Protein AF-A0A267DN08-F1 (afdb_monomer)

InterPro domains:
  IPR001199 Cytochrome b5-like heme/steroid binding domain [PF00173] (19-83)
  IPR001199 Cytochrome b5-like heme/steroid binding domain [PR00363] (34-44)
  IPR001199 Cytochrome b5-like heme/steroid binding domain [PR00363] (44-58)
  IPR001199 Cytochrome b5-like heme/steroid binding domain [PR00363] (71-83)
  IPR001199 Cytochrome b5-like heme/steroid binding domain [PS50255] (8-84)
  IPR001199 Cytochrome b5-like heme/steroid binding domain [SM01117] (11-84)
  IPR005804 Fatty acid desaturase domain [PF00487] (165-279)
  IPR012171 Fatty acid desaturase [PTHR19353] (5-292)
  IPR018506 Cytochrome b5, heme-binding site [PS00191] (40-47)
  IPR036400 Cytochrome b5-like heme/steroid binding domain superfamily [G3DSA:3.10.120.10] (9-98)
  IPR036400 Cytochrome b5-like heme/steroid binding domain superfamily [SSF55856] (21-88)

Mean predicted aligned error: 10.58 Å

pLDDT: mean 80.2, std 18.42, range [27.45, 98.19]

Sequence (298 aa):
MCQGRQSCRRLSQSDLDAAKRRPNSCVITIDGRAYDVANFLCRHPGGALALENCRGQDASVQFSMYHPELVRKFLPTYCIGQIEPCELDDNVNEADNQPFSCGDVKHQQQQSPIVRDYFALRDKFHRMGLFQTKPTWELGLVLRILCLLAASVACVLCPPESAWPIRVVLAACILGIYLQQLAFVGHDLGHTAVTHNRLTDHRLAAFLGNALLGISIGWWKLNHNVHHLVTNSVTDDPDIQHMPLLAITDEFFSSPISTFYDGKRKPFFRLLMRVQHLVFYPVMCVARFTCTFAPTST

Structure (mmCIF, N/CA/C/O backbone):
data_AF-A0A267DN08-F1
#
_entry.id   AF-A0A267DN08-F1
#
loop_
_atom_site.group_PDB
_atom_site.id
_atom_site.type_symbol
_atom_site.label_atom_id
_atom_site.label_alt_id
_atom_site.label_comp_id
_atom_site.label_asym_id
_atom_site.label_entity_id
_atom_site.label_seq_id
_atom_site.pdbx_PDB_ins_code
_atom_site.Cartn_x
_atom_site.Cartn_y
_atom_site.Cartn_z
_atom_site.occupancy
_atom_site.B_iso_or_equiv
_atom_site.auth_seq_id
_atom_site.auth_comp_id
_atom_site.auth_asym_id
_atom_site.auth_atom_id
_atom_site.pdbx_PDB_model_num
ATOM 1 N N . MET A 1 1 ? -20.917 -33.773 25.947 1.00 27.45 1 MET A N 1
ATOM 2 C CA . MET A 1 1 ? -21.620 -32.814 26.826 1.00 27.45 1 MET A CA 1
ATOM 3 C C . MET A 1 1 ? -20.878 -31.487 26.755 1.00 27.45 1 MET A C 1
ATOM 5 O O . MET A 1 1 ? -19.906 -31.308 27.473 1.00 27.45 1 MET A O 1
ATOM 9 N N . CYS A 1 2 ? -21.257 -30.603 25.831 1.00 28.00 2 CYS A N 1
ATOM 10 C CA . CYS A 1 2 ? -20.688 -29.256 25.737 1.00 28.00 2 CYS A CA 1
ATOM 11 C C . CYS A 1 2 ? -21.698 -28.279 26.337 1.00 28.00 2 CYS A C 1
ATOM 13 O O . CYS A 1 2 ? -22.871 -28.301 25.972 1.00 28.00 2 CYS A O 1
ATOM 15 N N . GLN A 1 3 ? -21.233 -27.513 27.320 1.00 31.77 3 GLN A N 1
ATOM 16 C CA . GLN A 1 3 ? -22.005 -26.569 28.119 1.00 31.77 3 GLN A CA 1
ATOM 17 C C . GLN A 1 3 ? -22.742 -25.547 27.239 1.00 31.77 3 GLN A C 1
ATOM 19 O O . GLN A 1 3 ? -22.242 -25.134 26.193 1.00 31.77 3 GLN A O 1
ATOM 24 N N . GLY A 1 4 ? -23.957 -25.197 27.666 1.00 30.89 4 GLY A N 1
ATOM 25 C CA . GLY A 1 4 ? -24.917 -24.390 26.921 1.00 30.89 4 GLY A CA 1
ATOM 26 C C . GLY A 1 4 ? -24.397 -23.016 26.495 1.00 30.89 4 GLY A C 1
ATOM 27 O O . GLY A 1 4 ? -23.561 -22.407 27.161 1.00 30.89 4 GLY A O 1
ATOM 28 N N . ARG A 1 5 ? -24.941 -22.534 25.370 1.00 38.91 5 ARG A N 1
ATOM 29 C CA . ARG A 1 5 ? -24.822 -21.152 24.886 1.00 38.91 5 ARG A CA 1
ATOM 30 C C . ARG A 1 5 ? -25.119 -20.196 26.047 1.00 38.91 5 ARG A C 1
ATOM 32 O O . ARG A 1 5 ? -26.268 -20.090 26.463 1.00 38.91 5 ARG A O 1
ATOM 39 N N . GLN A 1 6 ? -24.100 -19.523 26.581 1.00 44.69 6 GLN A N 1
ATOM 40 C CA . GLN A 1 6 ? -24.319 -18.423 27.518 1.00 44.69 6 GLN A CA 1
ATOM 41 C C . GLN A 1 6 ? -25.138 -17.351 26.791 1.00 44.69 6 GLN A C 1
ATOM 43 O O . GLN A 1 6 ? -24.727 -16.876 25.731 1.00 44.69 6 GLN A O 1
ATOM 48 N N . SER A 1 7 ? -26.314 -17.004 27.322 1.00 49.09 7 SER A N 1
ATOM 49 C CA . SER A 1 7 ? -27.106 -15.890 26.803 1.00 49.09 7 SER A CA 1
ATOM 50 C C . SER A 1 7 ? -26.238 -14.633 26.823 1.00 49.09 7 SER A C 1
ATOM 52 O O . SER A 1 7 ? -25.636 -14.324 27.854 1.00 49.09 7 SER A O 1
ATOM 54 N N . CYS A 1 8 ? -26.146 -13.926 25.698 1.00 57.34 8 CYS A N 1
ATOM 55 C CA . CYS A 1 8 ? -25.330 -12.722 25.581 1.00 57.34 8 CYS A CA 1
ATOM 56 C C . CYS A 1 8 ? -25.781 -11.703 26.644 1.00 57.34 8 CYS A C 1
ATOM 58 O O . CYS A 1 8 ? -26.924 -11.247 26.627 1.00 57.34 8 CYS A O 1
ATOM 60 N N . ARG A 1 9 ? -24.912 -11.401 27.615 1.00 78.69 9 ARG A N 1
ATOM 61 C CA . ARG A 1 9 ? -25.194 -10.444 28.693 1.00 78.69 9 ARG A CA 1
ATOM 62 C C . ARG A 1 9 ? -25.513 -9.078 28.076 1.00 78.69 9 ARG A C 1
ATOM 64 O O . ARG A 1 9 ? -24.744 -8.605 27.245 1.00 78.69 9 ARG A O 1
ATOM 71 N N . ARG A 1 10 ? -26.612 -8.434 28.476 1.00 81.94 10 ARG A N 1
ATOM 72 C CA . ARG A 1 10 ? -26.893 -7.041 28.085 1.00 81.94 10 ARG A CA 1
ATOM 73 C C . ARG A 1 10 ? -25.995 -6.092 28.882 1.00 81.94 10 ARG A C 1
ATOM 75 O O . ARG A 1 10 ? -25.785 -6.308 30.077 1.00 81.94 10 ARG A O 1
ATOM 82 N N . LEU A 1 11 ? -25.431 -5.094 28.211 1.00 81.62 11 LEU A N 1
ATOM 83 C CA . LEU A 1 11 ? -24.527 -4.096 28.775 1.00 81.62 11 LEU A CA 1
ATOM 84 C C . LEU A 1 11 ? -25.141 -2.706 28.616 1.00 81.62 11 LEU A C 1
ATOM 86 O O . LEU A 1 11 ? -25.462 -2.283 27.503 1.00 81.62 11 LEU A O 1
ATOM 90 N N . SER A 1 12 ? -25.246 -1.987 29.731 1.00 82.75 12 SER A N 1
ATOM 91 C CA . SER A 1 12 ? -25.543 -0.555 29.716 1.00 82.75 12 SER A CA 1
ATOM 92 C C . SER A 1 12 ? -24.325 0.246 29.237 1.00 82.75 12 SER A C 1
ATOM 94 O O . SER A 1 12 ? -23.186 -0.232 29.289 1.00 82.75 12 SER A O 1
ATOM 96 N N . GLN A 1 13 ? -24.529 1.506 28.838 1.00 80.00 13 GLN A N 1
ATOM 97 C CA . GLN A 1 13 ? -23.415 2.400 28.496 1.00 80.00 13 GLN A CA 1
ATOM 98 C C . GLN A 1 13 ? -22.445 2.581 29.679 1.00 80.00 13 GLN A C 1
ATOM 100 O O . GLN A 1 13 ? -21.231 2.599 29.488 1.00 80.00 13 GLN A O 1
ATOM 105 N N . SER A 1 14 ? -22.960 2.619 30.913 1.00 81.94 14 SER A N 1
ATOM 106 C CA . SER A 1 14 ? -22.132 2.659 32.122 1.00 81.94 14 SER A CA 1
ATOM 107 C C . SER A 1 14 ? -21.292 1.397 32.321 1.00 81.94 14 SER A C 1
ATOM 109 O O . SER A 1 14 ? -20.138 1.504 32.733 1.00 81.94 14 SER A O 1
ATOM 111 N N . ASP A 1 15 ? -21.827 0.213 32.005 1.00 82.00 15 ASP A N 1
ATOM 112 C CA . ASP A 1 15 ? -21.066 -1.041 32.086 1.00 82.00 15 ASP A CA 1
ATOM 113 C C . ASP A 1 15 ? -19.941 -1.072 31.051 1.00 82.00 15 ASP A C 1
ATOM 115 O O . ASP A 1 15 ? -18.829 -1.519 31.345 1.00 82.00 15 ASP A O 1
ATOM 119 N N . LEU A 1 16 ? -20.220 -0.569 29.845 1.00 83.00 16 LEU A N 1
ATOM 120 C CA . LEU A 1 16 ? -19.238 -0.442 28.777 1.00 83.00 16 LEU A CA 1
ATOM 121 C C . LEU A 1 16 ? -18.119 0.532 29.166 1.00 83.00 16 LEU A C 1
ATOM 123 O O . LEU A 1 16 ? -16.940 0.204 29.024 1.00 83.00 16 LEU A O 1
ATOM 127 N N . ASP A 1 17 ? -18.459 1.700 29.707 1.00 84.69 17 ASP A N 1
ATOM 128 C CA . ASP A 1 17 ? -17.473 2.683 30.158 1.00 84.69 17 ASP A CA 1
ATOM 129 C C . ASP A 1 17 ? -16.648 2.159 31.340 1.00 84.69 17 ASP A C 1
ATOM 131 O O . ASP A 1 17 ? -15.434 2.364 31.397 1.00 84.69 17 ASP A O 1
ATOM 135 N N . ALA A 1 18 ? -17.274 1.424 32.263 1.00 83.88 18 ALA A N 1
ATOM 136 C CA . ALA A 1 18 ? -16.572 0.747 33.346 1.00 83.88 18 ALA A CA 1
ATOM 137 C C . ALA A 1 18 ? -15.609 -0.324 32.815 1.00 83.88 18 ALA A C 1
ATOM 139 O O . ALA A 1 18 ? -14.487 -0.432 33.311 1.00 83.88 18 ALA A O 1
ATOM 140 N N . ALA A 1 19 ? -16.009 -1.086 31.792 1.00 81.38 19 ALA A N 1
ATOM 141 C CA . ALA A 1 19 ? -15.141 -2.059 31.139 1.00 81.38 19 ALA A CA 1
ATOM 142 C C . ALA A 1 19 ? -13.941 -1.378 30.465 1.00 81.38 19 ALA A C 1
ATOM 144 O O . ALA A 1 19 ? -12.819 -1.827 30.671 1.00 81.38 19 ALA A O 1
ATOM 145 N N . LYS A 1 20 ? -14.151 -0.255 29.762 1.00 85.81 20 LYS A N 1
ATOM 146 C CA . LYS A 1 20 ? -13.085 0.537 29.116 1.00 85.81 20 LYS A CA 1
ATOM 147 C C . LYS A 1 20 ? -12.063 1.114 30.103 1.00 85.81 20 LYS A C 1
ATOM 149 O O . LYS A 1 20 ? -10.907 1.302 29.740 1.00 85.81 20 LYS A O 1
ATOM 154 N N . ARG A 1 21 ? -12.474 1.416 31.339 1.00 85.25 21 ARG A N 1
ATOM 155 C CA . ARG A 1 21 ? -11.599 1.993 32.378 1.00 85.25 21 ARG A CA 1
ATOM 156 C C . ARG A 1 21 ? -10.733 0.962 33.103 1.00 85.25 21 ARG A C 1
ATOM 158 O O . ARG A 1 21 ? -9.874 1.359 33.890 1.00 85.25 21 ARG A O 1
ATOM 165 N N . ARG A 1 22 ? -10.948 -0.344 32.900 1.00 85.12 22 ARG A N 1
ATOM 166 C CA . ARG A 1 22 ? -10.162 -1.367 33.603 1.00 85.12 22 ARG A CA 1
ATOM 167 C C . ARG A 1 22 ? -8.696 -1.315 33.152 1.00 85.12 22 ARG A C 1
ATOM 169 O O . ARG A 1 22 ? -8.443 -1.276 31.943 1.00 85.12 22 ARG A O 1
ATOM 176 N N . PRO A 1 23 ? -7.729 -1.372 34.086 1.00 76.38 23 PRO A N 1
ATOM 177 C CA . PRO A 1 23 ? -6.318 -1.447 33.730 1.00 76.38 23 PRO A CA 1
ATOM 178 C C . PRO A 1 23 ? -6.060 -2.705 32.891 1.00 76.38 23 PRO A C 1
ATOM 180 O O . PRO A 1 23 ? -6.631 -3.761 33.157 1.00 76.38 23 PRO A O 1
ATOM 183 N N . ASN A 1 24 ? -5.223 -2.575 31.862 1.00 82.44 24 ASN A N 1
ATOM 184 C CA . ASN A 1 24 ? -4.891 -3.630 30.895 1.00 82.44 24 ASN A CA 1
ATOM 185 C C . ASN A 1 24 ? -6.074 -4.210 30.094 1.00 82.44 24 ASN A C 1
ATOM 187 O O . ASN A 1 24 ? -5.914 -5.253 29.469 1.00 82.44 24 ASN A O 1
ATOM 191 N N . SER A 1 25 ? -7.238 -3.552 30.058 1.00 86.38 25 SER A N 1
ATOM 192 C CA . SER A 1 25 ? -8.358 -3.970 29.200 1.00 86.38 25 SER A CA 1
ATOM 193 C C . SER A 1 25 ? -8.322 -3.268 27.847 1.00 86.38 25 SER A C 1
ATOM 195 O O . SER A 1 25 ? -8.034 -2.072 27.774 1.00 86.38 25 SER A O 1
ATOM 197 N N . CYS A 1 26 ? -8.628 -3.985 26.766 1.00 90.44 26 CYS A N 1
ATOM 198 C CA . CYS A 1 26 ? -8.772 -3.409 25.432 1.00 90.44 26 CYS A CA 1
ATOM 199 C C . CYS A 1 26 ? -10.160 -3.764 24.918 1.00 90.44 26 CYS A C 1
ATOM 201 O O . CYS A 1 26 ? -10.365 -4.824 24.332 1.00 90.44 26 CYS A O 1
ATOM 203 N N . VAL A 1 27 ? -11.123 -2.888 25.205 1.00 92.62 27 VAL A N 1
ATOM 204 C CA . VAL A 1 27 ? -12.519 -3.101 24.826 1.00 92.62 27 VAL A CA 1
ATOM 205 C C . VAL A 1 27 ? -12.803 -2.405 23.505 1.00 92.62 27 VAL A C 1
ATOM 207 O O . VAL A 1 27 ? -12.600 -1.198 23.399 1.00 92.62 27 VAL A O 1
ATOM 210 N N . ILE A 1 28 ? -13.306 -3.150 22.526 1.00 91.69 28 ILE A N 1
ATOM 211 C CA . ILE A 1 28 ? -13.768 -2.634 21.231 1.00 91.69 28 ILE A CA 1
ATOM 212 C C . ILE A 1 28 ? -15.224 -3.034 21.013 1.00 91.69 28 ILE A C 1
ATOM 214 O O . ILE A 1 28 ? -15.684 -4.031 21.578 1.00 91.69 28 ILE A O 1
ATOM 218 N N . THR A 1 29 ? -15.956 -2.281 20.196 1.00 89.38 29 THR A N 1
ATOM 219 C CA . THR A 1 29 ? -17.330 -2.644 19.830 1.00 89.38 29 THR A CA 1
ATOM 220 C C . THR A 1 29 ? -17.417 -3.002 18.353 1.00 89.38 29 THR A C 1
ATOM 222 O O . THR A 1 29 ? -16.809 -2.338 17.521 1.00 89.38 29 THR A O 1
ATOM 225 N N . ILE A 1 30 ? -18.124 -4.085 18.031 1.00 87.69 30 ILE A N 1
ATOM 226 C CA . ILE A 1 30 ? -18.352 -4.561 16.659 1.00 87.69 30 ILE A CA 1
ATOM 227 C C . ILE A 1 30 ? -19.817 -4.990 16.563 1.00 87.69 30 ILE A C 1
ATOM 229 O O . ILE A 1 30 ? -20.258 -5.860 17.318 1.00 87.69 30 ILE A O 1
ATOM 233 N N . ASP A 1 31 ? -20.563 -4.373 15.652 1.00 82.69 31 ASP A N 1
ATOM 234 C CA . ASP A 1 31 ? -21.979 -4.624 15.376 1.00 82.69 31 ASP A CA 1
ATOM 235 C C . ASP A 1 31 ? -22.829 -4.640 16.664 1.00 82.69 31 ASP A C 1
ATOM 237 O O . ASP A 1 31 ? -23.548 -5.598 16.955 1.00 82.69 31 ASP A O 1
ATOM 241 N N . GLY A 1 32 ? -22.640 -3.604 17.496 1.00 79.81 32 GLY A N 1
ATOM 242 C CA . GLY A 1 32 ? -23.349 -3.397 18.768 1.00 79.81 32 GLY A CA 1
ATOM 243 C C . GLY A 1 32 ? -23.045 -4.393 19.880 1.00 79.81 32 GLY A C 1
ATOM 244 O O . GLY A 1 32 ? -23.727 -4.412 20.903 1.00 79.81 32 GLY A O 1
ATOM 245 N N . ARG A 1 33 ? -22.018 -5.224 19.721 1.00 88.31 33 ARG A N 1
ATOM 246 C CA . ARG A 1 33 ? -21.495 -6.072 20.794 1.00 88.31 33 ARG A CA 1
ATOM 247 C C . ARG A 1 33 ? -20.147 -5.553 21.248 1.00 88.31 33 ARG A C 1
ATOM 249 O O . ARG A 1 33 ? -19.362 -5.062 20.441 1.00 88.31 33 ARG A O 1
ATOM 256 N N . ALA A 1 34 ? -19.882 -5.666 22.539 1.00 90.38 34 ALA A N 1
ATOM 257 C CA . ALA A 1 34 ? -18.608 -5.295 23.124 1.00 90.38 34 ALA A CA 1
ATOM 258 C C . ALA A 1 34 ? -17.725 -6.539 23.290 1.00 90.38 34 ALA A C 1
ATOM 260 O O . ALA A 1 34 ? -18.201 -7.617 23.671 1.00 90.38 34 ALA A O 1
ATOM 261 N N . TYR A 1 35 ? -16.433 -6.381 23.009 1.00 92.00 35 TYR A N 1
ATOM 262 C CA . TYR A 1 35 ? -15.433 -7.444 23.048 1.00 92.00 35 TYR A CA 1
ATOM 263 C C . TYR A 1 35 ? -14.207 -6.974 23.820 1.00 92.00 35 TYR A C 1
ATOM 265 O O . TYR A 1 35 ? -13.699 -5.889 23.545 1.00 92.00 35 TYR A O 1
ATOM 273 N N . ASP A 1 36 ? -13.718 -7.788 24.756 1.00 92.75 36 ASP A N 1
ATOM 274 C CA . ASP A 1 36 ? -12.436 -7.542 25.424 1.00 92.75 36 ASP A CA 1
ATOM 275 C C . ASP A 1 36 ? -11.338 -8.362 24.740 1.00 92.75 36 ASP A C 1
ATOM 277 O O . ASP A 1 36 ? -11.273 -9.588 24.857 1.00 92.75 36 ASP A O 1
ATOM 281 N N . VAL A 1 37 ? -10.482 -7.669 23.992 1.00 92.94 37 VAL A N 1
ATOM 282 C CA . VAL A 1 37 ? -9.422 -8.258 23.167 1.00 92.94 37 VAL A CA 1
ATOM 283 C C . VAL A 1 37 ? -8.028 -8.069 23.768 1.00 92.94 37 VAL A C 1
ATOM 285 O O . VAL A 1 37 ? -7.035 -8.334 23.093 1.00 92.94 37 VAL A O 1
ATOM 288 N N . ALA A 1 38 ? -7.918 -7.676 25.045 1.00 91.38 38 ALA A N 1
ATOM 289 C CA . ALA A 1 38 ? -6.632 -7.464 25.721 1.00 91.38 38 ALA A CA 1
ATOM 290 C C . ALA A 1 38 ? -5.666 -8.655 25.580 1.00 91.38 38 ALA A C 1
ATOM 292 O O . ALA A 1 38 ? -4.511 -8.496 25.190 1.00 91.38 38 ALA A O 1
ATOM 293 N N . ASN A 1 39 ? -6.164 -9.873 25.809 1.00 90.81 39 ASN A N 1
ATOM 294 C CA . ASN A 1 39 ? -5.374 -11.109 25.715 1.00 90.81 39 ASN A CA 1
ATOM 295 C C . ASN A 1 39 ? -5.047 -11.528 24.271 1.00 90.81 39 ASN A C 1
ATOM 297 O O . ASN A 1 39 ? -4.307 -12.490 24.050 1.00 90.81 39 ASN A O 1
ATOM 301 N N . PHE A 1 40 ? -5.632 -10.848 23.287 1.00 91.62 40 PHE A N 1
ATOM 302 C CA . PHE A 1 40 ? -5.451 -11.127 21.870 1.00 91.62 40 PHE A CA 1
ATOM 303 C C . PHE A 1 40 ? -4.538 -10.115 21.168 1.00 91.62 40 PHE A C 1
ATOM 305 O O . PHE A 1 40 ? -4.069 -10.418 20.076 1.00 91.62 40 PHE A O 1
ATOM 312 N N . LEU A 1 41 ? -4.201 -8.982 21.800 1.00 89.00 41 LEU A N 1
ATOM 313 C CA . LEU A 1 41 ? -3.364 -7.922 21.216 1.00 89.00 41 LEU A CA 1
ATOM 314 C C . LEU A 1 41 ? -2.095 -8.465 20.539 1.00 89.00 41 LEU A C 1
ATOM 316 O O . LEU A 1 41 ? -1.913 -8.292 19.337 1.00 89.00 41 LEU A O 1
ATOM 320 N N . CYS A 1 42 ? -1.264 -9.210 21.273 1.00 85.56 42 CYS A N 1
ATOM 321 C CA . CYS A 1 42 ? -0.003 -9.752 20.746 1.00 85.56 42 CYS A CA 1
ATOM 322 C C . CYS A 1 42 ? -0.180 -10.951 19.798 1.00 85.56 42 CYS A C 1
ATOM 324 O O . CYS A 1 42 ? 0.787 -11.414 19.202 1.00 85.56 42 CYS A O 1
ATOM 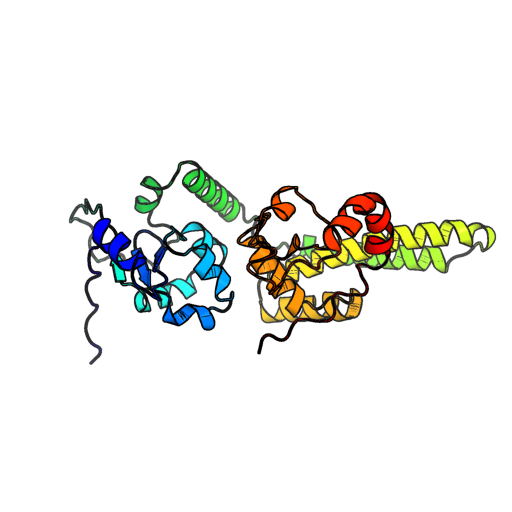326 N N . ARG A 1 43 ? -1.395 -11.503 19.692 1.00 86.38 43 ARG A N 1
ATOM 327 C CA . ARG A 1 43 ? -1.718 -12.655 18.832 1.00 86.38 43 ARG A CA 1
ATOM 328 C C . ARG A 1 43 ? -2.467 -12.248 17.569 1.00 86.38 43 ARG A C 1
ATOM 330 O O . ARG A 1 43 ? -2.645 -13.079 16.680 1.00 86.38 43 ARG A O 1
ATOM 337 N N . HIS A 1 44 ? -2.916 -10.999 17.493 1.00 87.75 44 HIS A N 1
ATOM 33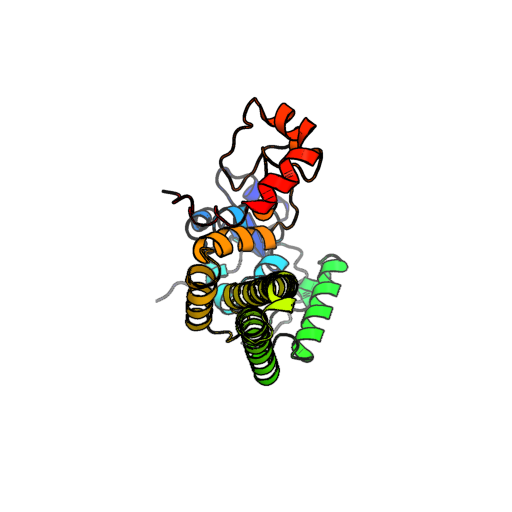8 C CA . HIS A 1 44 ? -3.626 -10.483 16.344 1.00 87.75 44 HIS A CA 1
ATOM 339 C C . HIS A 1 44 ? -2.687 -10.450 15.125 1.00 87.75 44 HIS A C 1
ATOM 341 O O . HIS A 1 44 ? -1.650 -9.785 15.177 1.00 87.75 44 HIS A O 1
ATOM 347 N N . PRO A 1 45 ? -3.024 -11.125 14.007 1.00 81.81 45 PRO A N 1
ATOM 348 C CA . PRO A 1 45 ? -2.150 -11.181 12.833 1.00 81.81 45 PRO A CA 1
ATOM 349 C C . PRO A 1 45 ? -1.861 -9.823 12.180 1.00 81.81 45 PRO A C 1
ATOM 351 O O . PRO A 1 45 ? -0.892 -9.712 11.433 1.00 81.81 45 PRO A O 1
ATOM 354 N N . GLY A 1 46 ? -2.698 -8.810 12.431 1.00 77.69 46 GLY A N 1
ATOM 355 C CA . GLY A 1 46 ? -2.476 -7.428 11.993 1.00 77.69 46 GLY A CA 1
ATOM 356 C C . GLY A 1 46 ? -1.628 -6.587 12.956 1.00 77.69 46 GLY A C 1
ATOM 357 O O . GLY A 1 46 ? -1.470 -5.395 12.722 1.00 77.69 46 GLY A O 1
ATOM 358 N N . GLY A 1 47 ? -1.110 -7.180 14.036 1.00 81.25 47 GLY A N 1
ATOM 359 C CA . GLY A 1 47 ? -0.371 -6.485 15.090 1.00 81.25 47 GLY A CA 1
ATOM 360 C C . GLY A 1 47 ? -1.271 -5.900 16.182 1.00 81.25 47 GLY A C 1
ATOM 361 O O . GLY A 1 47 ? -2.481 -5.733 15.998 1.00 81.25 47 GLY A O 1
ATOM 362 N N . ALA A 1 48 ? -0.662 -5.593 17.332 1.00 84.56 48 ALA A N 1
ATOM 363 C CA . ALA A 1 48 ? -1.357 -5.045 18.497 1.00 84.56 48 ALA A CA 1
ATOM 364 C C . ALA A 1 48 ? -1.904 -3.635 18.232 1.00 84.56 48 ALA A C 1
ATOM 366 O O . ALA A 1 48 ? -3.068 -3.372 18.532 1.00 84.56 48 ALA A O 1
ATOM 367 N N . LEU A 1 49 ? -1.107 -2.777 17.579 1.00 80.31 49 LEU A N 1
ATOM 368 C CA . LEU A 1 49 ? -1.451 -1.380 17.294 1.00 80.31 49 LEU A CA 1
ATOM 369 C C . LEU A 1 49 ? -2.797 -1.241 16.561 1.00 80.31 49 LEU A C 1
ATOM 371 O O . LEU A 1 49 ? -3.557 -0.314 16.822 1.00 80.31 49 LEU A O 1
ATOM 375 N N . ALA A 1 50 ? -3.142 -2.213 15.708 1.00 83.12 50 ALA A N 1
ATOM 376 C CA . ALA A 1 50 ? -4.408 -2.209 14.984 1.00 83.12 50 ALA A CA 1
ATOM 377 C C . ALA A 1 50 ? -5.640 -2.243 15.905 1.00 83.12 50 ALA A C 1
ATOM 379 O O . ALA A 1 50 ? -6.648 -1.589 15.641 1.00 83.12 50 ALA A O 1
ATOM 380 N N . LEU A 1 51 ? -5.549 -2.995 17.003 1.00 87.81 51 LEU A N 1
ATOM 381 C CA . LEU A 1 51 ? -6.601 -3.078 18.014 1.00 87.81 51 LEU A CA 1
ATOM 382 C C . LEU A 1 51 ? -6.511 -1.914 19.004 1.00 87.81 51 LEU A C 1
ATOM 384 O O . LEU A 1 51 ? -7.538 -1.402 19.444 1.00 87.81 51 LEU A O 1
ATOM 388 N N . GLU A 1 52 ? -5.298 -1.464 19.329 1.00 85.69 52 GLU A N 1
ATOM 389 C CA . GLU A 1 52 ? -5.081 -0.350 20.256 1.00 85.69 52 GLU A CA 1
ATOM 390 C C . GLU A 1 52 ? -5.611 0.978 19.720 1.00 85.69 52 GLU A C 1
ATOM 392 O O . GLU A 1 52 ? -6.242 1.713 20.478 1.00 85.69 52 GLU A O 1
ATOM 397 N N . ASN A 1 53 ? -5.466 1.235 18.419 1.00 82.81 53 ASN A N 1
ATOM 398 C CA . ASN A 1 53 ? -6.043 2.413 17.766 1.00 82.81 53 ASN A CA 1
ATOM 399 C C . ASN A 1 53 ? -7.579 2.399 17.772 1.00 82.81 53 ASN A C 1
ATOM 401 O O . ASN A 1 53 ? -8.210 3.451 17.735 1.00 82.81 53 ASN A O 1
ATOM 405 N N . CYS A 1 54 ? -8.188 1.216 17.883 1.00 85.50 54 CYS A N 1
ATOM 406 C CA . CYS A 1 54 ? -9.636 1.056 18.008 1.00 85.50 54 CYS A CA 1
ATOM 407 C C . CYS A 1 54 ? -10.108 0.998 19.473 1.00 85.50 54 CYS A C 1
ATOM 409 O O . CYS A 1 54 ? -11.296 0.785 19.730 1.00 85.50 54 CYS A O 1
ATOM 411 N N . ARG A 1 55 ? -9.208 1.146 20.458 1.00 87.94 55 ARG A N 1
ATOM 412 C CA . ARG A 1 55 ? -9.536 0.962 21.877 1.00 87.94 55 ARG A CA 1
ATOM 413 C C . ARG A 1 55 ? -10.636 1.925 22.309 1.00 87.94 55 ARG A C 1
ATOM 415 O O . ARG A 1 55 ? -10.513 3.141 22.212 1.00 87.94 55 ARG A O 1
ATOM 422 N N . GLY A 1 56 ? -11.706 1.361 22.854 1.00 84.81 56 GLY A N 1
ATOM 423 C CA . GLY A 1 56 ? -12.859 2.103 23.341 1.00 84.81 56 GLY A CA 1
ATOM 424 C C . GLY A 1 56 ? -13.767 2.654 22.240 1.00 84.81 56 GLY A C 1
ATOM 425 O O . GLY A 1 56 ? -14.723 3.358 22.576 1.00 84.81 56 GLY A O 1
ATOM 426 N N . GLN A 1 57 ? -13.503 2.334 20.972 1.00 83.88 57 GLN A N 1
ATOM 427 C CA . GLN A 1 57 ? -14.243 2.819 19.810 1.00 83.88 57 GLN A CA 1
ATOM 428 C C . GLN A 1 57 ? -15.092 1.713 19.170 1.00 83.88 57 GLN A C 1
ATOM 430 O O . GLN A 1 57 ? -14.929 0.521 19.457 1.00 83.88 57 GLN A O 1
ATOM 435 N N . ASP A 1 58 ? -15.994 2.137 18.284 1.00 84.44 58 ASP A N 1
ATOM 436 C CA . ASP A 1 58 ? -16.697 1.248 17.368 1.00 84.44 58 ASP A CA 1
ATOM 437 C C . ASP A 1 58 ? -15.809 0.921 16.166 1.00 84.44 58 ASP A C 1
ATOM 439 O O . ASP A 1 58 ? -15.497 1.783 15.347 1.00 84.44 58 ASP A O 1
ATOM 443 N N . ALA A 1 59 ? -15.398 -0.343 16.096 1.00 87.44 59 ALA A N 1
ATOM 444 C CA . ALA A 1 59 ? -14.525 -0.896 15.076 1.00 87.44 59 ALA A CA 1
ATOM 445 C C . ALA A 1 59 ? -15.300 -1.686 14.007 1.00 87.44 59 ALA A C 1
ATOM 447 O O . ALA A 1 59 ? -14.685 -2.421 13.235 1.00 87.44 59 ALA A O 1
ATOM 448 N N . SER A 1 60 ? -16.636 -1.587 13.955 1.00 84.62 60 SER A N 1
ATOM 449 C CA . SER A 1 60 ? -17.478 -2.363 13.025 1.00 84.62 60 SER A CA 1
ATOM 450 C C . SER A 1 60 ? -17.051 -2.188 11.567 1.00 84.62 60 SER A C 1
ATOM 452 O O . SER A 1 60 ? -16.909 -3.160 10.821 1.00 84.62 60 SER A O 1
ATOM 454 N N . VAL A 1 61 ? -16.788 -0.941 11.169 1.00 82.00 61 VAL A N 1
ATOM 455 C CA . VAL A 1 61 ? -16.378 -0.597 9.804 1.00 82.00 61 VAL A CA 1
ATOM 456 C C . VAL A 1 61 ? -15.017 -1.213 9.489 1.00 82.00 61 VAL A C 1
ATOM 458 O O . VAL A 1 61 ? -14.903 -1.978 8.532 1.00 82.00 61 VAL A O 1
ATOM 461 N N . GLN A 1 62 ? -14.018 -0.963 10.334 1.00 84.00 62 GLN A N 1
ATOM 462 C CA . GLN A 1 62 ? -12.656 -1.474 10.196 1.00 84.00 62 GLN A CA 1
ATOM 463 C C . GLN A 1 62 ? -12.649 -3.007 10.174 1.00 84.00 62 GLN A C 1
ATOM 465 O O . GLN A 1 62 ? -12.015 -3.621 9.314 1.00 84.00 62 GLN A O 1
ATOM 470 N N . PHE A 1 63 ? -13.412 -3.647 11.063 1.00 87.50 63 PHE A N 1
ATOM 471 C CA . PHE A 1 63 ? -13.537 -5.098 11.095 1.00 87.50 63 PHE A CA 1
ATOM 472 C C . PHE A 1 63 ? -14.077 -5.630 9.761 1.00 87.50 63 PHE A C 1
ATOM 474 O O . PHE A 1 63 ? -13.460 -6.517 9.173 1.00 87.50 63 PHE A O 1
ATOM 481 N N . SER A 1 64 ? -15.156 -5.035 9.239 1.00 83.00 64 SER A N 1
ATOM 482 C CA . SER A 1 64 ? -15.776 -5.430 7.965 1.00 83.00 64 SER A CA 1
ATOM 483 C C . SER A 1 64 ? -14.905 -5.188 6.723 1.00 83.00 64 SER A C 1
ATOM 485 O O . SER A 1 64 ? -15.169 -5.765 5.664 1.00 83.00 64 SER A O 1
ATOM 487 N N . MET A 1 65 ? -13.928 -4.280 6.805 1.00 81.56 65 MET A N 1
ATOM 488 C CA . MET A 1 65 ? -13.013 -3.953 5.707 1.00 81.56 65 MET A CA 1
ATOM 489 C C . MET A 1 65 ? -11.856 -4.950 5.626 1.00 81.56 65 MET A C 1
ATOM 491 O O . MET A 1 65 ? -11.480 -5.358 4.531 1.00 81.56 65 MET A O 1
ATOM 495 N N . TYR A 1 66 ? -11.305 -5.350 6.775 1.00 82.25 66 TYR A N 1
ATOM 496 C CA . TYR A 1 66 ? -10.061 -6.125 6.831 1.00 82.25 66 TYR A CA 1
ATOM 497 C C . TYR A 1 66 ? -10.250 -7.617 7.118 1.00 82.25 66 TYR A C 1
ATOM 499 O O . TYR A 1 66 ? -9.334 -8.402 6.863 1.00 82.25 66 TYR A O 1
ATOM 507 N N . HIS A 1 67 ? -11.410 -8.035 7.632 1.00 86.62 67 HIS A N 1
ATOM 508 C CA . HIS A 1 67 ? -11.640 -9.424 8.019 1.00 86.62 67 HIS A CA 1
ATOM 509 C C . HIS A 1 67 ? -12.642 -10.121 7.094 1.00 86.62 67 HIS A C 1
ATOM 511 O O . HIS A 1 67 ? -13.722 -9.587 6.838 1.00 86.62 67 HIS A O 1
ATOM 517 N N . PRO A 1 68 ? -12.339 -11.347 6.625 1.00 82.69 68 PRO A N 1
ATOM 518 C CA . PRO A 1 68 ? -13.332 -12.167 5.953 1.00 82.69 68 PRO A CA 1
ATOM 519 C C . PRO A 1 68 ? -14.382 -12.661 6.951 1.00 82.69 68 PRO A C 1
ATOM 521 O O . PRO A 1 68 ? -14.097 -12.848 8.136 1.00 82.69 68 PRO A O 1
ATOM 524 N N . GLU A 1 69 ? -15.571 -12.985 6.445 1.00 79.56 69 GLU A N 1
ATOM 525 C CA . GLU A 1 69 ? -16.727 -13.387 7.260 1.00 79.56 69 GLU A CA 1
ATOM 526 C C . GLU A 1 69 ? -16.435 -14.585 8.180 1.00 79.56 69 GLU A C 1
ATOM 528 O O . GLU A 1 69 ? -16.963 -14.696 9.285 1.00 79.56 69 GLU A O 1
ATOM 533 N N . LEU A 1 70 ? -15.503 -15.457 7.780 1.00 83.56 70 LEU A N 1
ATOM 534 C CA . LEU A 1 70 ? -15.052 -16.586 8.592 1.00 83.56 70 LEU A CA 1
ATOM 535 C C . LEU A 1 70 ? -14.497 -16.162 9.964 1.00 83.56 70 LEU A C 1
ATOM 537 O O . LEU A 1 70 ? -14.673 -16.897 10.937 1.00 83.56 70 LEU A O 1
ATOM 541 N N . VAL A 1 71 ? -13.854 -14.992 10.061 1.00 87.50 71 VAL A N 1
ATOM 542 C CA . VAL A 1 71 ? -13.257 -14.498 11.314 1.00 87.50 71 VAL A CA 1
ATOM 543 C C . VAL A 1 71 ? -14.329 -14.216 12.365 1.00 87.50 71 VAL A C 1
ATOM 545 O O . VAL A 1 71 ? -14.076 -14.375 13.559 1.00 87.50 71 VAL A O 1
ATOM 548 N N . ARG A 1 72 ? -15.562 -13.898 11.952 1.00 85.94 72 ARG A N 1
ATOM 549 C CA . ARG A 1 72 ? -16.668 -13.657 12.889 1.00 85.94 72 ARG A CA 1
ATOM 550 C C . ARG A 1 72 ? -16.968 -14.851 13.783 1.00 85.94 72 ARG A C 1
ATOM 552 O O . ARG A 1 72 ? -17.435 -14.659 14.899 1.00 85.94 72 ARG A O 1
ATOM 559 N N . LYS A 1 73 ? -16.628 -16.074 13.361 1.00 87.31 73 LYS A N 1
ATOM 560 C CA . LYS A 1 73 ? -16.782 -17.282 14.188 1.00 87.31 73 LYS A CA 1
ATOM 561 C C . LYS A 1 73 ? -15.940 -17.255 15.468 1.00 87.31 73 LYS A C 1
ATOM 563 O O . LYS A 1 73 ? -16.276 -17.962 16.411 1.00 87.31 73 LYS A O 1
ATOM 568 N N . PHE A 1 74 ? -14.879 -16.448 15.512 1.00 87.88 74 PHE A N 1
ATOM 569 C CA . PHE A 1 74 ? -14.012 -16.297 16.684 1.00 87.88 74 PHE A CA 1
ATOM 570 C C . PHE A 1 74 ? -14.455 -15.162 17.620 1.00 87.88 74 PHE A C 1
ATOM 572 O O . PHE A 1 74 ? -14.049 -15.142 18.779 1.00 87.88 74 PHE A O 1
ATOM 579 N N . LEU A 1 75 ? -15.309 -14.239 17.157 1.00 87.94 75 LEU A N 1
ATOM 580 C CA . LEU A 1 75 ? -15.787 -13.109 17.962 1.00 87.94 75 LEU A CA 1
ATOM 581 C C . LEU A 1 75 ? -16.493 -13.532 19.265 1.00 87.94 75 LEU A C 1
ATOM 583 O O . LEU A 1 75 ? -16.206 -12.922 20.298 1.00 87.94 75 LEU A O 1
ATOM 587 N N . PRO A 1 76 ? -17.351 -14.577 19.293 1.00 88.62 76 PRO A N 1
ATOM 588 C CA . PRO A 1 76 ? -18.028 -14.989 20.523 1.00 88.62 76 PRO A CA 1
ATOM 589 C C . PRO A 1 76 ? -17.079 -15.323 21.680 1.00 88.62 76 PRO A C 1
ATOM 591 O O . PRO A 1 76 ? -17.455 -15.139 22.832 1.00 88.62 76 PRO A O 1
ATOM 594 N N . THR A 1 77 ? -15.845 -15.759 21.400 1.00 88.50 77 THR A N 1
ATOM 595 C CA . THR A 1 77 ? -14.834 -16.083 22.422 1.00 88.50 77 THR A CA 1
ATOM 596 C C . THR A 1 77 ? -14.400 -14.868 23.247 1.00 88.50 77 THR A C 1
ATOM 598 O O . THR A 1 77 ? -13.994 -15.029 24.394 1.00 88.50 77 THR A O 1
ATOM 601 N N . TYR A 1 78 ? -14.501 -13.661 22.685 1.00 90.25 78 TYR A N 1
ATOM 602 C CA . TYR A 1 78 ? -14.082 -12.407 23.323 1.00 90.25 78 TYR A CA 1
ATOM 603 C C . TYR A 1 78 ? -15.265 -11.529 23.750 1.00 90.25 78 TYR A C 1
ATOM 605 O O . TYR A 1 78 ? -15.067 -10.427 24.261 1.00 90.25 78 TYR A O 1
ATOM 613 N N . CYS A 1 79 ? -16.499 -11.981 23.507 1.00 89.62 79 CYS A N 1
ATOM 614 C CA . CYS A 1 79 ? -17.696 -11.183 23.727 1.00 89.62 79 CYS A CA 1
ATOM 615 C C . CYS A 1 79 ? -17.974 -11.018 25.225 1.00 89.62 79 CYS A C 1
ATOM 617 O O . CYS A 1 79 ? -18.149 -11.997 25.948 1.00 89.62 79 CYS A O 1
ATOM 619 N N . ILE A 1 80 ? -18.054 -9.767 25.679 1.00 88.94 80 ILE A N 1
ATOM 620 C CA . ILE A 1 80 ? -18.448 -9.419 27.053 1.00 88.94 80 ILE A CA 1
ATOM 621 C C . ILE A 1 80 ? -19.950 -9.132 27.168 1.00 88.94 80 ILE A C 1
ATOM 623 O O . ILE A 1 80 ? -20.508 -9.251 28.260 1.00 88.94 80 ILE A O 1
ATOM 627 N N . GLY A 1 81 ? -20.609 -8.782 26.058 1.00 86.56 81 GLY A N 1
ATOM 628 C CA . GLY A 1 81 ? -22.053 -8.577 26.010 1.00 86.56 81 GLY A CA 1
ATOM 629 C C . GLY A 1 81 ? -22.538 -7.726 24.835 1.00 86.56 81 GLY A C 1
ATOM 630 O O . GLY A 1 81 ? -21.742 -7.235 24.033 1.00 86.56 81 GLY A O 1
ATOM 631 N N . GLN A 1 82 ? -23.854 -7.551 24.742 1.00 85.50 82 GLN A N 1
ATOM 632 C CA . GLN A 1 82 ? -24.537 -6.733 23.737 1.00 85.50 82 GLN A CA 1
ATOM 633 C C . GLN A 1 82 ? -24.937 -5.374 24.325 1.00 85.50 82 GLN A C 1
ATOM 635 O O . GLN A 1 82 ? -25.449 -5.319 25.440 1.00 85.50 82 GLN A O 1
ATOM 640 N N . ILE A 1 83 ? -24.696 -4.294 23.582 1.00 82.25 83 ILE A N 1
ATOM 641 C CA . ILE A 1 83 ? -24.943 -2.912 24.006 1.00 82.25 83 ILE A CA 1
ATOM 642 C C . ILE A 1 83 ? -26.424 -2.584 23.781 1.00 82.25 83 ILE A C 1
ATOM 644 O O . ILE A 1 83 ? -26.972 -2.860 22.715 1.00 82.25 83 ILE A O 1
ATOM 648 N N . GLU A 1 84 ? -27.085 -2.020 24.789 1.00 74.25 84 GLU A N 1
ATOM 649 C CA . GLU A 1 84 ? -28.465 -1.531 24.666 1.00 74.25 84 GLU A CA 1
ATOM 650 C C . GLU A 1 84 ? -28.541 -0.265 23.787 1.00 74.25 84 GLU A C 1
ATOM 652 O O . GLU A 1 84 ? -27.633 0.566 23.828 1.00 74.25 84 GLU A O 1
ATOM 657 N N . PRO A 1 85 ? -29.583 -0.141 22.939 1.00 60.94 85 PRO A N 1
ATOM 658 C CA . PRO A 1 85 ? -30.974 -0.046 23.375 1.00 60.94 85 PRO A CA 1
ATOM 659 C C . PRO A 1 85 ? -31.820 -1.136 22.717 1.00 60.94 85 PRO A C 1
ATOM 661 O O . PRO A 1 85 ? -32.216 -1.030 21.560 1.00 60.94 85 PRO A O 1
ATOM 664 N N . CYS A 1 86 ? -32.069 -2.230 23.431 1.00 42.06 86 CYS A N 1
ATOM 665 C CA . CYS A 1 86 ? -32.895 -3.304 22.889 1.00 42.06 86 CYS A CA 1
ATOM 666 C C . CYS A 1 86 ? -34.382 -2.989 23.097 1.00 42.06 86 CYS A C 1
ATOM 668 O O . CYS A 1 86 ? -34.996 -3.539 24.006 1.00 42.06 86 CYS A O 1
ATOM 670 N N . GLU A 1 87 ? -34.980 -2.187 22.215 1.00 37.62 87 GLU A N 1
ATOM 671 C CA . GLU A 1 87 ? -36.352 -2.497 21.793 1.00 37.62 87 GLU A CA 1
ATOM 672 C C . GLU A 1 87 ? -36.258 -3.686 20.830 1.00 37.62 87 GLU A C 1
ATOM 674 O O . GLU A 1 87 ? -36.139 -3.554 19.612 1.00 37.62 87 GLU A O 1
ATOM 679 N N . LEU A 1 88 ? -36.178 -4.879 21.415 1.00 41.72 88 LEU A N 1
ATOM 680 C CA . LEU A 1 88 ? -36.408 -6.115 20.689 1.00 41.72 88 LEU A CA 1
ATOM 681 C C . LEU A 1 88 ? -37.918 -6.316 20.675 1.00 41.72 88 LEU A C 1
ATOM 683 O O . LEU A 1 88 ? -38.520 -6.565 21.711 1.00 41.72 88 LEU A O 1
ATOM 687 N N . ASP A 1 89 ? -38.517 -6.180 19.499 1.00 35.00 89 ASP A N 1
ATOM 688 C CA . ASP A 1 89 ? -39.829 -6.755 19.234 1.00 35.00 89 ASP A CA 1
ATOM 689 C C . ASP A 1 89 ? -39.677 -8.279 19.406 1.00 35.00 89 ASP A C 1
ATOM 691 O O . ASP A 1 89 ? -38.918 -8.910 18.663 1.00 35.00 89 ASP A O 1
ATOM 695 N N . ASP A 1 90 ? -40.347 -8.863 20.402 1.00 37.38 90 ASP A N 1
ATOM 696 C CA . ASP A 1 90 ? -40.233 -10.271 20.835 1.00 37.38 90 ASP A CA 1
ATOM 697 C C . ASP A 1 90 ? -40.740 -11.303 19.790 1.00 37.38 90 ASP A C 1
ATOM 699 O O . ASP A 1 90 ? -41.021 -12.454 20.113 1.00 37.38 90 ASP A O 1
ATOM 703 N N . ASN A 1 91 ? -40.846 -10.924 18.512 1.00 35.88 91 ASN A N 1
ATOM 704 C CA . ASN A 1 91 ? -41.456 -11.714 17.437 1.00 35.88 91 ASN A CA 1
ATOM 705 C C . ASN A 1 91 ? -40.484 -12.105 16.307 1.00 35.88 91 ASN A C 1
ATOM 707 O O . ASN A 1 91 ? -40.891 -12.226 15.150 1.00 35.88 91 ASN A O 1
ATOM 711 N N . VAL A 1 92 ? -39.197 -12.324 16.597 1.00 39.06 92 VAL A N 1
ATOM 712 C CA . VAL A 1 92 ? -38.289 -12.949 15.617 1.00 39.06 92 VAL A CA 1
ATOM 713 C C . VAL A 1 92 ? -38.212 -14.448 15.897 1.00 39.06 92 VAL A C 1
ATOM 715 O O . VAL A 1 92 ? -37.511 -14.891 16.801 1.00 39.06 92 VAL A O 1
ATOM 718 N N . ASN A 1 93 ? -38.966 -15.222 15.114 1.00 33.06 93 ASN A N 1
ATOM 719 C CA . ASN A 1 93 ? -38.946 -16.683 15.142 1.00 33.06 93 ASN A CA 1
ATOM 720 C C . ASN A 1 93 ? -37.514 -17.217 14.963 1.00 33.06 93 ASN A C 1
ATOM 722 O O . ASN A 1 93 ? -36.846 -16.894 13.982 1.00 33.06 93 ASN A O 1
ATOM 726 N N . GLU A 1 94 ? -37.087 -18.107 15.863 1.00 37.25 94 GLU A N 1
ATOM 727 C CA . GLU A 1 94 ? -35.780 -18.793 15.889 1.00 37.25 94 GLU A CA 1
ATOM 728 C C . GLU A 1 94 ? -35.507 -19.732 14.683 1.00 37.25 94 GLU A C 1
ATOM 730 O O . GLU A 1 94 ? -34.623 -20.587 14.739 1.00 37.25 94 GLU A O 1
ATOM 735 N N . ALA A 1 95 ? -36.255 -19.615 13.584 1.00 33.00 95 ALA A N 1
ATOM 736 C CA . ALA A 1 95 ? -36.206 -20.552 12.462 1.00 33.00 95 ALA A CA 1
ATOM 737 C C . ALA A 1 95 ? -35.234 -20.158 11.334 1.00 33.00 95 ALA A C 1
ATOM 739 O O . ALA A 1 95 ? -34.848 -21.026 10.549 1.00 33.00 95 ALA A O 1
ATOM 740 N N . ASP A 1 96 ? -34.777 -18.905 11.258 1.00 32.00 96 ASP A N 1
ATOM 741 C CA . ASP A 1 96 ? -33.837 -18.487 10.213 1.00 32.00 96 ASP A CA 1
ATOM 742 C C . ASP A 1 96 ? -32.387 -18.683 10.658 1.00 32.00 96 ASP A C 1
ATOM 744 O O . ASP A 1 96 ? -31.669 -17.773 11.064 1.00 32.00 96 ASP A O 1
ATOM 748 N N . ASN A 1 97 ? -31.935 -19.926 10.514 1.00 37.09 97 ASN A N 1
ATOM 749 C CA . ASN A 1 97 ? -30.532 -20.333 10.542 1.00 37.09 97 ASN A CA 1
ATOM 750 C C . ASN A 1 97 ? -29.806 -19.845 9.262 1.00 37.09 97 A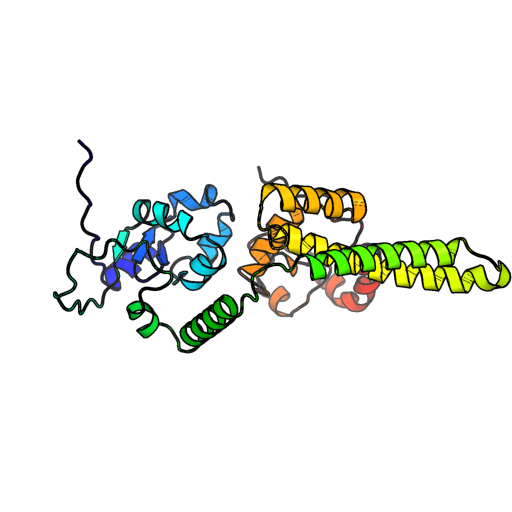SN A C 1
ATOM 752 O O . ASN A 1 97 ? -29.148 -20.616 8.561 1.00 37.09 97 ASN A O 1
ATOM 756 N N . GLN A 1 98 ? -29.974 -18.567 8.913 1.00 30.78 98 GLN A N 1
ATOM 757 C CA . GLN A 1 98 ? -29.276 -17.932 7.801 1.00 30.78 98 GLN A CA 1
ATOM 758 C C . GLN A 1 98 ? -27.839 -17.632 8.250 1.00 30.78 98 GLN A C 1
ATOM 760 O O . GLN A 1 98 ? -27.628 -17.097 9.343 1.00 30.78 98 GLN A O 1
ATOM 765 N N . PRO A 1 99 ? -26.819 -17.996 7.456 1.00 31.41 99 PRO A N 1
ATOM 766 C CA . PRO A 1 99 ? -25.441 -17.693 7.803 1.00 31.41 99 PRO A CA 1
ATOM 767 C C . PRO A 1 99 ? -25.291 -16.172 7.829 1.00 31.41 99 PRO A C 1
ATOM 769 O O . PRO A 1 99 ? -25.531 -15.547 6.802 1.00 31.41 99 PRO A O 1
ATOM 772 N N . PHE A 1 100 ? -24.947 -15.622 9.004 1.00 39.12 100 PHE A N 1
ATOM 773 C CA . PHE A 1 100 ? -24.513 -14.240 9.258 1.00 39.12 100 PHE A CA 1
ATOM 774 C C . PHE A 1 100 ? -24.356 -13.429 7.964 1.00 39.12 100 PHE A C 1
ATOM 776 O O . PHE A 1 100 ? -23.332 -13.497 7.284 1.00 39.12 100 PHE A O 1
ATOM 783 N N . SER A 1 101 ? -25.433 -12.738 7.585 1.00 34.06 101 SER A N 1
ATOM 784 C CA . SER A 1 101 ? -25.411 -11.813 6.462 1.00 34.06 1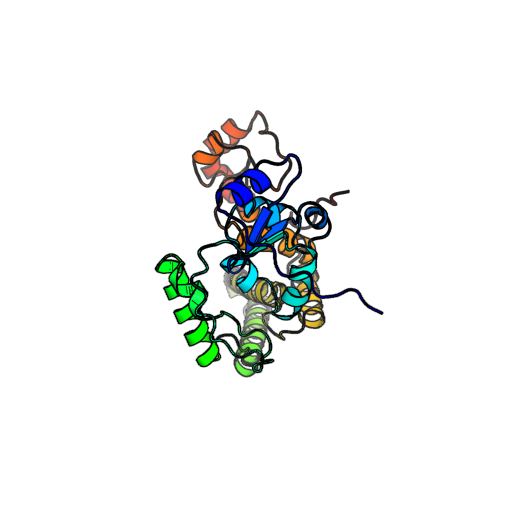01 SER A CA 1
ATOM 785 C C . SER A 1 101 ? -24.634 -10.590 6.912 1.00 34.06 101 SER A C 1
ATOM 787 O O . SER A 1 101 ? -24.854 -10.075 8.009 1.00 34.06 101 SER A O 1
ATOM 789 N N . CYS A 1 102 ? -23.717 -10.134 6.067 1.00 34.72 102 CYS A N 1
ATOM 790 C CA . CYS A 1 102 ? -22.967 -8.907 6.269 1.00 34.72 102 CYS A CA 1
ATOM 791 C C . CYS A 1 102 ? -23.964 -7.758 6.523 1.00 34.72 102 CYS A C 1
ATOM 793 O O . CYS A 1 102 ? -24.617 -7.289 5.596 1.00 34.72 102 CYS A O 1
ATOM 795 N N . GLY A 1 103 ? -24.119 -7.362 7.788 1.00 41.34 103 GLY A N 1
ATOM 796 C CA . GLY A 1 103 ? -25.072 -6.343 8.221 1.00 41.34 103 GLY A CA 1
ATOM 797 C C . GLY A 1 103 ? -26.488 -6.875 8.447 1.00 41.34 103 GLY A C 1
ATOM 798 O O . GLY A 1 103 ? -27.311 -6.913 7.534 1.00 41.34 103 GLY A O 1
ATOM 799 N N . ASP A 1 104 ? -26.825 -7.163 9.704 1.00 40.53 104 ASP A N 1
ATOM 800 C CA . ASP A 1 104 ? -28.220 -7.076 10.127 1.00 40.53 104 ASP A CA 1
ATOM 801 C C . ASP A 1 104 ? -28.660 -5.614 9.955 1.00 40.53 104 ASP A C 1
ATOM 803 O O . ASP A 1 104 ? -28.196 -4.712 10.658 1.00 40.53 104 ASP A O 1
ATOM 807 N N . VAL A 1 105 ? -29.556 -5.387 8.992 1.00 40.62 105 VAL A N 1
ATOM 808 C CA . VAL A 1 105 ? -30.098 -4.092 8.528 1.00 40.62 105 VAL A CA 1
ATOM 809 C C . VAL A 1 105 ? -30.520 -3.149 9.671 1.00 40.62 105 VAL A C 1
ATOM 811 O O . VAL A 1 105 ? -30.522 -1.929 9.514 1.00 40.62 105 VAL A O 1
ATOM 814 N N . LYS A 1 106 ? -30.832 -3.688 10.855 1.00 40.25 106 LYS A N 1
ATOM 815 C CA . LYS A 1 106 ? -31.233 -2.908 12.034 1.00 40.25 106 LYS A CA 1
ATOM 816 C C . LYS A 1 106 ? -30.079 -2.127 12.680 1.00 40.25 106 LYS A C 1
ATOM 818 O O . LYS A 1 106 ? -30.318 -1.041 13.196 1.00 40.25 106 LYS A O 1
ATOM 823 N N . HIS A 1 107 ? -28.827 -2.591 12.598 1.00 44.91 107 HIS A N 1
ATOM 824 C CA . HIS A 1 107 ? -27.698 -1.869 13.210 1.00 44.91 107 HIS A CA 1
ATOM 825 C C . HIS A 1 107 ? -27.228 -0.649 12.405 1.00 44.91 107 HIS A C 1
ATOM 827 O O . HIS A 1 107 ? -26.648 0.278 12.972 1.00 44.91 107 HIS A O 1
ATOM 833 N N . GLN A 1 108 ? -27.537 -0.601 11.105 1.00 45.41 108 GLN A N 1
ATOM 834 C CA . GLN A 1 108 ? -27.240 0.552 10.246 1.00 45.41 108 GLN A CA 1
ATOM 835 C C . GLN A 1 108 ? -28.036 1.811 10.631 1.00 45.41 108 GLN A C 1
ATOM 837 O O . GLN A 1 108 ? -27.643 2.915 10.261 1.00 45.41 108 GLN A O 1
ATOM 842 N N . GLN A 1 109 ? -29.135 1.678 11.384 1.00 43.66 109 GLN A N 1
ATOM 843 C CA . GLN A 1 109 ? -29.984 2.810 11.780 1.00 43.66 109 GLN A CA 1
ATOM 844 C C . GLN A 1 109 ? -29.381 3.680 12.898 1.00 43.66 109 GLN A C 1
ATOM 846 O O . GLN A 1 109 ? -29.768 4.838 13.022 1.00 43.66 109 GLN A O 1
ATOM 851 N N . GLN A 1 110 ? -28.417 3.167 13.672 1.00 52.22 110 GLN A N 1
ATOM 852 C CA . GLN A 1 110 ? -27.719 3.917 14.734 1.00 52.22 110 GLN A CA 1
ATOM 853 C C . GLN A 1 110 ? -26.350 4.464 14.306 1.00 52.22 110 GLN A C 1
ATOM 855 O O . GLN A 1 110 ? -25.671 5.131 15.084 1.00 52.22 110 GLN A O 1
ATOM 860 N N . GLN A 1 111 ? -25.925 4.183 13.075 1.00 62.41 111 GLN A N 1
ATOM 861 C CA . GLN A 1 111 ? -24.640 4.629 12.553 1.00 62.41 111 GLN A CA 1
ATOM 862 C C . GLN A 1 111 ? -24.752 6.040 11.957 1.00 62.41 111 GLN A C 1
ATOM 864 O O . GLN A 1 111 ? -25.797 6.440 11.443 1.00 62.41 111 GLN A O 1
ATOM 869 N N . SER A 1 112 ? -23.656 6.805 12.015 1.00 72.12 112 SER A N 1
ATOM 870 C CA . SER A 1 112 ? -23.566 8.127 11.377 1.00 72.12 112 SER A CA 1
ATOM 871 C C . SER A 1 112 ? -23.973 8.053 9.892 1.00 72.12 112 SER A C 1
ATOM 873 O O . SER A 1 112 ? -23.636 7.058 9.238 1.00 72.12 112 SER A O 1
ATOM 875 N N . PRO A 1 113 ? -24.632 9.084 9.318 1.00 83.69 113 PRO A N 1
ATOM 876 C CA . PRO A 1 113 ? -25.033 9.095 7.907 1.00 83.69 113 PRO A CA 1
ATOM 877 C C . PRO A 1 113 ? -23.911 8.688 6.941 1.00 83.69 113 PRO A C 1
ATOM 879 O O . PRO A 1 113 ? -24.150 7.924 6.012 1.00 83.69 113 PRO A O 1
ATOM 882 N N . ILE A 1 114 ? -22.669 9.102 7.224 1.00 82.62 114 ILE A N 1
ATOM 883 C CA . ILE A 1 114 ? -21.492 8.762 6.411 1.00 82.62 114 ILE A CA 1
ATOM 884 C C . ILE A 1 114 ? -21.205 7.256 6.361 1.00 82.62 114 ILE A C 1
ATOM 886 O O . ILE A 1 114 ? -20.826 6.730 5.318 1.00 82.62 114 ILE A O 1
ATOM 890 N N . VAL A 1 115 ? -21.402 6.547 7.474 1.00 77.81 115 VAL A N 1
ATOM 891 C CA . VAL A 1 115 ? -21.143 5.105 7.575 1.00 77.81 115 VAL A CA 1
ATOM 892 C C . VAL A 1 115 ? -22.197 4.339 6.782 1.00 77.81 115 VAL A C 1
ATOM 894 O O . VAL A 1 115 ? -21.866 3.427 6.023 1.00 77.81 115 VAL A O 1
ATOM 897 N N . ARG A 1 116 ? -23.463 4.752 6.891 1.00 81.12 116 ARG A N 1
ATOM 898 C CA . ARG A 1 116 ? -24.560 4.175 6.109 1.00 81.12 116 ARG A CA 1
ATOM 899 C C . ARG A 1 116 ? -24.342 4.369 4.608 1.00 81.12 116 ARG A C 1
ATOM 901 O O . ARG A 1 116 ? -24.463 3.411 3.846 1.00 81.12 116 ARG A O 1
ATOM 908 N N . ASP A 1 117 ? -23.988 5.582 4.192 1.00 87.50 117 ASP A N 1
ATOM 909 C CA . ASP A 1 117 ? -23.750 5.903 2.784 1.00 87.50 117 ASP A CA 1
ATOM 910 C C . ASP A 1 117 ? -22.533 5.136 2.233 1.00 87.50 117 ASP A C 1
ATOM 912 O O . ASP A 1 117 ? -22.573 4.636 1.105 1.00 87.50 117 ASP A O 1
ATOM 916 N N . TYR A 1 118 ? -21.488 4.951 3.051 1.00 84.69 118 TYR A N 1
ATOM 917 C CA . TYR A 1 118 ? -20.335 4.112 2.719 1.00 84.69 118 TYR A CA 1
ATOM 918 C C . TYR A 1 118 ? -20.741 2.658 2.433 1.00 84.69 118 TYR A C 1
ATOM 920 O O . TYR A 1 118 ? -20.381 2.115 1.385 1.00 84.69 118 TYR A O 1
ATOM 928 N N . PHE A 1 119 ? -21.519 2.026 3.318 1.00 83.69 119 PHE A N 1
ATOM 929 C CA . PHE A 1 119 ? -21.963 0.643 3.111 1.00 83.69 119 PHE A CA 1
ATOM 930 C C . PHE A 1 119 ? -22.898 0.509 1.906 1.00 83.69 119 PHE A C 1
ATOM 932 O O . PHE A 1 119 ? -22.723 -0.404 1.100 1.00 83.69 119 PHE A O 1
ATOM 939 N N . ALA A 1 120 ? -23.819 1.456 1.707 1.00 88.31 120 ALA A N 1
ATOM 940 C CA . ALA A 1 120 ? -24.693 1.461 0.536 1.00 88.31 120 ALA A CA 1
ATOM 941 C C . ALA A 1 120 ? -23.897 1.536 -0.782 1.00 88.31 120 ALA A C 1
ATOM 943 O O . ALA A 1 120 ? -24.219 0.844 -1.757 1.00 88.31 120 ALA A O 1
ATOM 944 N N . LEU A 1 121 ? -22.831 2.346 -0.816 1.00 90.56 121 LEU A N 1
ATOM 945 C CA . LEU A 1 121 ? -21.929 2.439 -1.963 1.00 90.56 121 LEU A CA 1
ATOM 946 C C . LEU A 1 121 ? -21.112 1.155 -2.155 1.00 90.56 121 LEU A C 1
ATOM 948 O O . LEU A 1 121 ? -21.001 0.661 -3.280 1.00 90.56 121 LEU A O 1
ATOM 952 N N . ARG A 1 122 ? -20.583 0.584 -1.071 1.00 87.50 122 ARG A N 1
ATOM 953 C CA . ARG A 1 122 ? -19.850 -0.688 -1.097 1.00 87.50 122 ARG A CA 1
ATOM 954 C C . ARG A 1 122 ? -20.716 -1.817 -1.658 1.00 87.50 122 ARG A C 1
ATOM 956 O O . ARG A 1 122 ? -20.274 -2.532 -2.556 1.00 87.50 122 ARG A O 1
ATOM 963 N N . ASP A 1 123 ? -21.963 -1.933 -1.214 1.00 88.31 123 ASP A N 1
ATOM 964 C CA . ASP A 1 123 ? -22.905 -2.937 -1.714 1.00 88.31 123 ASP A CA 1
ATOM 965 C C . ASP A 1 123 ? -23.216 -2.737 -3.196 1.00 88.31 123 ASP A C 1
ATOM 967 O O . ASP A 1 123 ? -23.304 -3.699 -3.965 1.00 88.31 123 ASP A O 1
ATOM 971 N N . LYS A 1 124 ? -23.343 -1.478 -3.631 1.00 94.50 124 LYS A N 1
ATOM 972 C CA . LYS A 1 124 ? -23.480 -1.150 -5.052 1.00 94.50 124 LYS A CA 1
ATOM 973 C C . LYS A 1 124 ? -22.268 -1.649 -5.844 1.00 94.50 124 LYS A C 1
ATOM 975 O O . LYS A 1 124 ? -22.457 -2.279 -6.882 1.00 94.50 124 LYS A O 1
ATOM 980 N N . PHE A 1 125 ? -21.047 -1.430 -5.357 1.00 94.00 125 PHE A N 1
ATOM 981 C CA . PHE A 1 125 ? -19.821 -1.887 -6.022 1.00 94.00 125 PHE A CA 1
ATOM 982 C C . PHE A 1 125 ? -19.685 -3.414 -6.039 1.00 94.00 125 PHE A C 1
ATOM 984 O O . PHE A 1 125 ? -19.277 -3.970 -7.062 1.00 94.00 125 PHE A O 1
ATOM 991 N N . HIS A 1 126 ? -20.104 -4.103 -4.971 1.00 88.94 126 HIS A N 1
ATOM 992 C CA . HIS A 1 126 ? -20.192 -5.565 -4.950 1.00 88.94 126 HIS A CA 1
ATOM 993 C C . HIS A 1 126 ? -21.172 -6.084 -6.004 1.00 88.94 126 HIS A C 1
ATOM 995 O O . HIS A 1 126 ? -20.801 -6.954 -6.790 1.00 88.94 126 HIS A O 1
ATOM 1001 N N . ARG A 1 127 ? -22.383 -5.514 -6.086 1.00 93.38 127 ARG A N 1
ATOM 1002 C CA . ARG A 1 127 ? -23.378 -5.885 -7.110 1.00 93.38 127 ARG A CA 1
ATOM 1003 C C . ARG A 1 127 ? -22.894 -5.619 -8.535 1.00 93.38 127 ARG A C 1
ATOM 1005 O O . ARG A 1 127 ? -23.239 -6.363 -9.444 1.00 93.38 127 ARG A O 1
ATOM 1012 N N . MET A 1 128 ? -22.082 -4.583 -8.729 1.00 95.31 128 MET A N 1
ATOM 1013 C CA . MET A 1 128 ? -21.448 -4.276 -10.015 1.00 95.31 128 MET A CA 1
ATOM 1014 C C . MET A 1 128 ? -20.246 -5.182 -10.337 1.00 95.31 128 MET A C 1
ATOM 1016 O O . MET A 1 128 ? -19.692 -5.080 -11.430 1.00 95.31 128 MET A O 1
ATOM 1020 N N . GLY A 1 129 ? -19.813 -6.041 -9.408 1.00 92.50 129 GLY A N 1
ATOM 1021 C CA . GLY A 1 129 ? -18.650 -6.909 -9.588 1.00 92.50 129 GLY A CA 1
ATOM 1022 C C . GLY A 1 129 ? -17.316 -6.158 -9.648 1.00 92.50 129 GLY A C 1
ATOM 1023 O O . GLY A 1 129 ? -16.345 -6.703 -10.161 1.00 92.50 129 GLY A O 1
ATOM 1024 N N . LEU A 1 130 ? -17.240 -4.920 -9.139 1.00 91.75 130 LEU A N 1
ATOM 1025 C CA . LEU A 1 130 ? -16.034 -4.080 -9.241 1.00 91.75 130 LEU A CA 1
ATOM 1026 C C . LEU A 1 130 ? -14.862 -4.572 -8.378 1.00 91.75 130 LEU A C 1
ATOM 1028 O O . LEU A 1 130 ? -13.734 -4.151 -8.599 1.00 91.75 130 LEU A O 1
ATOM 1032 N N . PHE A 1 131 ? -15.123 -5.468 -7.426 1.00 88.69 131 PHE A N 1
ATOM 1033 C CA . PHE A 1 131 ? -14.097 -6.114 -6.601 1.00 88.69 131 PHE A CA 1
ATOM 1034 C C . PHE A 1 131 ? -13.578 -7.434 -7.193 1.00 88.69 131 PHE A C 1
ATOM 1036 O O . PHE A 1 131 ? -12.756 -8.090 -6.562 1.00 88.69 131 PHE A O 1
ATOM 1043 N N . GLN A 1 132 ? -14.090 -7.857 -8.355 1.00 90.06 132 GLN A N 1
ATOM 1044 C CA . GLN A 1 132 ? -13.655 -9.081 -9.027 1.00 90.06 132 GLN A CA 1
ATOM 1045 C C . GLN A 1 132 ? -12.571 -8.768 -10.055 1.00 90.06 132 GLN A C 1
ATOM 1047 O O . GLN A 1 132 ? -12.751 -7.907 -10.923 1.00 90.06 132 GLN A O 1
ATOM 1052 N N . THR A 1 133 ? -11.473 -9.514 -10.003 1.00 92.06 133 THR A N 1
ATOM 1053 C CA . THR A 1 133 ? -10.370 -9.349 -10.950 1.00 92.06 133 THR A CA 1
ATOM 1054 C C . THR A 1 133 ? -10.742 -9.873 -12.333 1.00 92.06 133 THR A C 1
ATOM 1056 O O . THR A 1 133 ? -11.267 -10.977 -12.488 1.00 92.06 133 THR A O 1
ATOM 1059 N N . LYS A 1 134 ? -10.451 -9.081 -13.372 1.00 93.62 134 LYS A N 1
ATOM 1060 C CA . LYS A 1 134 ? -10.681 -9.455 -14.775 1.00 93.62 134 LYS A CA 1
ATOM 1061 C C . LYS A 1 134 ? -9.382 -9.985 -15.393 1.00 93.62 134 LYS A C 1
ATOM 1063 O O . LYS A 1 134 ? -8.483 -9.183 -15.640 1.00 93.62 134 LYS A O 1
ATOM 1068 N N . PRO A 1 135 ? -9.286 -11.277 -15.762 1.00 91.38 135 PRO A N 1
ATOM 1069 C CA . PRO A 1 135 ? -8.048 -11.847 -16.306 1.00 91.38 135 PRO A CA 1
ATOM 1070 C C . PRO A 1 135 ? -7.532 -11.143 -17.568 1.00 91.38 135 PRO A C 1
ATOM 1072 O O . PRO A 1 135 ? -6.329 -11.047 -17.786 1.00 91.38 135 PRO A O 1
ATOM 1075 N N . THR A 1 136 ? -8.433 -10.615 -18.400 1.00 94.31 136 THR A N 1
ATOM 1076 C CA . THR A 1 136 ? -8.069 -9.870 -19.616 1.00 94.31 136 THR A CA 1
ATOM 1077 C C . THR A 1 136 ? -7.387 -8.539 -19.309 1.00 94.31 136 THR A C 1
ATOM 1079 O O . THR A 1 136 ? -6.514 -8.113 -20.061 1.00 94.31 136 THR A O 1
ATOM 1082 N N . TRP A 1 137 ? -7.776 -7.879 -18.214 1.00 93.31 137 TRP A N 1
ATOM 1083 C CA . TRP A 1 137 ? -7.130 -6.652 -17.753 1.00 93.31 137 TRP A CA 1
ATOM 1084 C C . TRP A 1 137 ? -5.730 -6.952 -17.219 1.00 93.31 137 TRP A C 1
ATOM 1086 O O . TRP A 1 137 ? -4.774 -6.305 -17.645 1.00 93.31 137 TRP A O 1
ATOM 1096 N N . GLU A 1 138 ? -5.601 -7.994 -16.394 1.00 93.19 138 GLU A N 1
ATOM 1097 C CA . GLU A 1 138 ? -4.308 -8.442 -15.860 1.00 93.19 138 GLU A CA 1
ATOM 1098 C C . GLU A 1 138 ? -3.336 -8.844 -16.971 1.00 93.19 138 GLU A C 1
ATOM 1100 O O . GLU A 1 138 ? -2.175 -8.438 -16.969 1.00 93.19 138 GLU A O 1
ATOM 1105 N N . LEU A 1 139 ? -3.814 -9.565 -17.991 1.00 93.50 139 LEU A N 1
ATOM 1106 C CA . LEU A 1 139 ? -3.007 -9.875 -19.170 1.00 93.50 139 LEU A CA 1
ATOM 1107 C C . LEU A 1 139 ? -2.532 -8.597 -19.878 1.00 93.50 139 LEU A C 1
ATOM 1109 O O . LEU A 1 139 ? -1.361 -8.488 -20.236 1.00 93.50 139 LEU A O 1
ATOM 1113 N N . GLY A 1 140 ? -3.417 -7.612 -20.053 1.00 95.62 140 GLY A N 1
ATOM 1114 C CA . GLY A 1 140 ? -3.062 -6.316 -20.634 1.00 95.62 140 GLY A CA 1
ATOM 1115 C C . GLY A 1 140 ? -2.016 -5.555 -19.812 1.00 95.62 140 GLY A C 1
ATOM 1116 O O . GLY A 1 140 ? -1.130 -4.916 -20.383 1.00 95.62 140 GLY A O 1
ATOM 1117 N N . LEU A 1 141 ? -2.081 -5.650 -18.483 1.00 94.31 141 LEU A N 1
ATOM 1118 C CA . LEU A 1 141 ? -1.110 -5.051 -17.570 1.00 94.31 141 LEU A CA 1
ATOM 1119 C C . LEU A 1 141 ? 0.264 -5.723 -17.684 1.00 94.31 141 LEU A C 1
ATOM 1121 O O . LEU A 1 141 ? 1.271 -5.030 -17.838 1.00 94.31 141 LEU A O 1
ATOM 1125 N N . VAL A 1 142 ? 0.304 -7.058 -17.712 1.00 93.56 142 VAL A N 1
ATOM 1126 C CA . VAL A 1 142 ? 1.539 -7.830 -17.931 1.00 93.56 142 VAL A CA 1
ATOM 1127 C C . VAL A 1 142 ? 2.167 -7.477 -19.279 1.00 93.56 142 VAL A C 1
ATOM 1129 O O . VAL A 1 142 ? 3.355 -7.161 -19.339 1.00 93.56 142 VAL A O 1
ATOM 1132 N N . LEU A 1 143 ? 1.377 -7.456 -20.358 1.00 96.56 143 LEU A N 1
ATOM 1133 C CA . LEU A 1 143 ? 1.863 -7.083 -21.689 1.00 96.56 143 LEU A CA 1
ATOM 1134 C C . LEU A 1 143 ? 2.422 -5.657 -21.707 1.00 96.56 143 LEU A C 1
ATOM 1136 O O . LEU A 1 143 ? 3.500 -5.434 -22.249 1.00 96.56 143 LEU A O 1
ATOM 1140 N N . ARG A 1 144 ? 1.744 -4.700 -21.063 1.00 96.19 144 ARG A N 1
ATOM 1141 C CA . ARG A 1 144 ? 2.224 -3.316 -20.949 1.00 96.19 144 ARG A CA 1
ATOM 1142 C C . ARG A 1 144 ? 3.582 -3.241 -20.256 1.00 96.19 144 ARG A C 1
ATOM 1144 O O . ARG A 1 144 ? 4.473 -2.554 -20.749 1.00 96.19 144 ARG A O 1
ATOM 1151 N N . ILE A 1 145 ? 3.747 -3.947 -19.140 1.00 95.81 145 ILE A N 1
ATOM 1152 C CA . ILE A 1 145 ? 5.001 -3.990 -18.378 1.00 95.81 145 ILE A CA 1
ATOM 1153 C C . ILE A 1 145 ? 6.130 -4.589 -19.230 1.00 95.81 145 ILE A C 1
ATOM 1155 O O . ILE A 1 145 ? 7.210 -4.002 -19.315 1.00 95.81 145 ILE A O 1
ATOM 1159 N N . LEU A 1 146 ? 5.869 -5.698 -19.930 1.00 96.56 146 LEU A N 1
ATOM 1160 C CA . LEU A 1 146 ? 6.841 -6.317 -20.837 1.00 96.56 146 LEU A CA 1
ATOM 1161 C C . LEU A 1 146 ? 7.211 -5.394 -22.008 1.00 96.56 146 LEU A C 1
ATOM 1163 O O . LEU A 1 146 ? 8.389 -5.271 -22.341 1.00 96.56 146 LEU A O 1
ATOM 1167 N N . CYS A 1 147 ? 6.235 -4.698 -22.599 1.00 98.19 147 CYS A N 1
ATOM 1168 C CA . CYS A 1 147 ? 6.473 -3.731 -23.669 1.00 98.19 147 CYS A CA 1
ATOM 1169 C C . CYS A 1 147 ? 7.316 -2.539 -23.201 1.00 98.19 147 CYS A C 1
ATOM 1171 O O . CYS A 1 147 ? 8.217 -2.127 -23.926 1.00 98.19 147 CYS A O 1
ATOM 1173 N N . LEU A 1 148 ? 7.065 -1.998 -22.003 1.00 98.06 148 LEU A N 1
ATOM 1174 C CA . LEU A 1 148 ? 7.868 -0.906 -21.442 1.00 98.06 148 LEU A CA 1
ATOM 1175 C C . LEU A 1 148 ? 9.323 -1.338 -21.229 1.00 98.06 148 LEU A C 1
ATOM 1177 O O . LEU A 1 148 ? 10.242 -0.613 -21.612 1.00 98.06 148 LEU A O 1
ATOM 1181 N N . LEU A 1 149 ? 9.544 -2.537 -20.682 1.00 97.06 149 LEU A N 1
ATOM 1182 C CA . LEU A 1 149 ? 10.892 -3.074 -20.503 1.00 97.06 149 LEU A CA 1
ATOM 1183 C C . LEU A 1 149 ? 11.600 -3.273 -21.849 1.00 97.06 149 LEU A C 1
ATOM 1185 O O . LEU A 1 149 ? 12.727 -2.813 -22.029 1.00 97.06 149 LEU A O 1
ATOM 1189 N N . ALA A 1 150 ? 10.924 -3.903 -22.813 1.00 98.00 150 ALA A N 1
ATOM 1190 C CA . ALA A 1 150 ? 11.463 -4.122 -24.151 1.00 98.00 150 ALA A CA 1
ATOM 1191 C C . ALA A 1 150 ? 11.792 -2.798 -24.859 1.00 98.00 150 ALA A C 1
ATOM 1193 O O . ALA A 1 150 ? 12.863 -2.670 -25.449 1.00 98.00 150 ALA A O 1
ATOM 1194 N N . ALA A 1 151 ? 10.920 -1.790 -24.753 1.00 97.94 151 ALA A N 1
ATOM 1195 C CA . ALA A 1 151 ? 11.144 -0.463 -25.319 1.00 97.94 151 ALA A CA 1
ATOM 1196 C C . ALA A 1 151 ? 12.347 0.242 -24.676 1.00 97.94 151 ALA A C 1
ATOM 1198 O O . ALA A 1 151 ? 13.172 0.816 -25.388 1.00 97.94 151 ALA A O 1
ATOM 1199 N N . SER A 1 152 ? 12.490 0.156 -23.348 1.00 97.81 152 SER A N 1
ATOM 1200 C CA . SER A 1 152 ? 13.656 0.685 -22.635 1.00 97.81 152 SER A CA 1
ATOM 1201 C C . SER A 1 152 ? 14.951 0.028 -23.121 1.00 97.81 152 SER A C 1
ATOM 1203 O O . SER A 1 152 ? 15.920 0.720 -23.422 1.00 97.81 152 SER A O 1
ATOM 1205 N N . VAL A 1 153 ? 14.974 -1.302 -23.239 1.00 97.62 153 VAL A N 1
ATOM 1206 C CA . VAL A 1 153 ? 16.149 -2.051 -23.714 1.00 97.62 153 VAL A CA 1
ATOM 1207 C C . VAL A 1 153 ? 16.462 -1.726 -25.179 1.00 97.62 153 VAL A C 1
ATOM 1209 O O . VAL A 1 153 ? 17.616 -1.471 -25.520 1.00 97.62 153 VAL A O 1
ATOM 1212 N N . ALA A 1 154 ? 15.451 -1.648 -26.047 1.00 96.94 154 ALA A N 1
ATOM 1213 C CA . ALA A 1 154 ? 15.620 -1.271 -27.451 1.00 96.94 154 ALA A CA 1
ATOM 1214 C C . ALA A 1 154 ? 16.185 0.152 -27.606 1.00 96.94 154 ALA A C 1
ATOM 1216 O O . ALA A 1 154 ? 17.049 0.397 -28.453 1.00 96.94 154 ALA A O 1
ATOM 1217 N N . CYS A 1 155 ? 15.773 1.093 -26.748 1.00 96.75 155 CYS A N 1
ATOM 1218 C CA . CYS A 1 155 ? 16.352 2.435 -26.717 1.00 96.75 155 CYS A CA 1
ATOM 1219 C C . CYS A 1 155 ? 17.859 2.412 -26.418 1.00 96.75 155 CYS A C 1
ATOM 1221 O O . CYS A 1 155 ? 18.578 3.247 -26.950 1.00 96.75 155 CYS A O 1
ATOM 1223 N N . VAL A 1 156 ? 18.364 1.433 -25.669 1.00 96.06 156 VAL A N 1
ATOM 1224 C CA . VAL A 1 156 ? 19.807 1.292 -25.422 1.00 96.06 156 VAL A CA 1
ATOM 1225 C C . VAL A 1 156 ? 20.520 0.571 -26.571 1.00 96.06 156 VAL A C 1
ATOM 1227 O O . VAL A 1 156 ? 21.602 0.993 -26.967 1.00 96.06 156 VAL A O 1
ATOM 1230 N N . LEU A 1 157 ? 19.927 -0.499 -27.115 1.00 95.50 157 LEU A N 1
ATOM 1231 C CA . LEU A 1 157 ? 20.641 -1.450 -27.981 1.00 95.50 157 LEU A CA 1
ATOM 1232 C C . LEU A 1 157 ? 20.533 -1.193 -29.490 1.00 95.50 157 LEU A C 1
ATOM 1234 O O . LEU A 1 157 ? 21.430 -1.579 -30.233 1.00 95.50 157 LEU A O 1
ATOM 1238 N N . CYS A 1 158 ? 19.446 -0.593 -29.982 1.00 94.19 158 CYS A N 1
ATOM 1239 C CA . CYS A 1 158 ? 19.276 -0.403 -31.429 1.00 94.19 158 CYS A CA 1
ATOM 1240 C C . CYS A 1 158 ? 20.276 0.636 -31.999 1.00 94.19 158 CYS A C 1
ATOM 1242 O O . CYS A 1 158 ? 20.822 1.429 -31.238 1.00 94.19 158 CYS A O 1
AT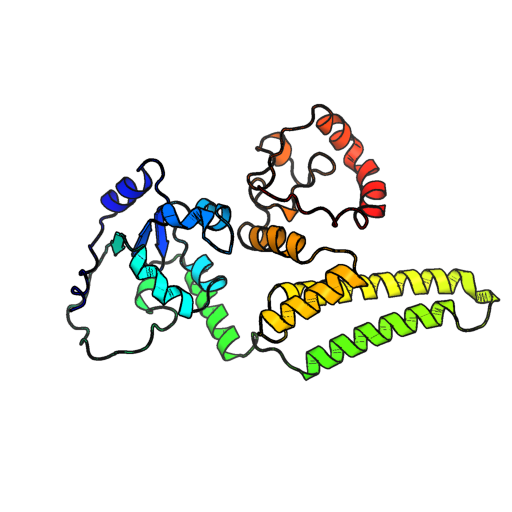OM 1244 N N . PRO A 1 159 ? 20.535 0.677 -33.313 1.00 92.00 159 PRO A N 1
ATOM 1245 C CA . PRO A 1 159 ? 21.232 1.788 -33.980 1.00 92.00 159 PRO A CA 1
ATOM 1246 C C . PRO A 1 159 ? 20.287 2.991 -34.241 1.00 92.00 159 PRO A C 1
ATOM 1248 O O . PRO A 1 159 ? 19.074 2.844 -34.075 1.00 92.00 159 PRO A O 1
ATOM 1251 N N . PRO A 1 160 ? 20.784 4.173 -34.674 1.00 90.94 160 PRO A N 1
ATOM 1252 C CA . PRO A 1 160 ? 22.186 4.549 -34.891 1.00 90.94 160 PRO A CA 1
ATOM 1253 C C . PRO A 1 160 ? 22.884 5.042 -33.614 1.00 90.94 160 PRO A C 1
ATOM 1255 O O . PRO A 1 160 ? 22.246 5.573 -32.702 1.00 90.94 160 PRO A O 1
ATOM 1258 N N . GLU A 1 161 ? 24.213 4.915 -33.580 1.00 89.44 161 GLU A N 1
ATOM 1259 C CA . GLU A 1 161 ? 25.051 5.348 -32.447 1.00 89.44 161 GLU A CA 1
ATOM 1260 C C . GLU A 1 161 ? 25.044 6.867 -32.240 1.00 89.44 161 GLU A C 1
ATOM 1262 O O . GLU A 1 161 ? 25.141 7.343 -31.112 1.00 89.44 161 GLU A O 1
ATOM 1267 N N . SER A 1 162 ? 24.834 7.646 -33.305 1.00 93.50 162 SER A N 1
ATOM 1268 C CA . SER A 1 162 ? 24.773 9.113 -33.233 1.00 93.50 162 SER A CA 1
ATOM 1269 C C . SER A 1 162 ? 23.658 9.637 -32.320 1.00 93.50 162 SER A C 1
ATOM 1271 O O . SER A 1 162 ? 23.779 10.725 -31.763 1.00 93.50 162 SER A O 1
ATOM 1273 N N . ALA A 1 163 ? 22.585 8.863 -32.130 1.00 93.88 163 ALA A N 1
ATOM 1274 C CA . ALA A 1 163 ? 21.464 9.207 -31.257 1.00 93.88 163 ALA A CA 1
ATOM 1275 C C . ALA A 1 163 ? 21.563 8.574 -29.855 1.00 93.88 163 ALA A C 1
ATOM 1277 O O . ALA A 1 163 ? 20.625 8.701 -29.063 1.00 93.88 163 ALA A O 1
ATOM 1278 N N . TRP A 1 164 ? 22.661 7.877 -29.537 1.00 94.38 164 TRP A N 1
ATOM 1279 C CA . TRP A 1 164 ? 22.794 7.106 -28.298 1.00 94.38 164 TRP A CA 1
ATOM 1280 C C . TRP A 1 164 ? 22.559 7.933 -27.022 1.00 94.38 164 TRP A C 1
ATOM 1282 O O . TRP A 1 164 ? 21.736 7.497 -26.215 1.00 94.38 164 TRP A O 1
ATOM 1292 N N . PRO A 1 165 ? 23.136 9.144 -26.838 1.00 94.88 165 PRO A N 1
ATOM 1293 C CA . PRO A 1 165 ? 22.934 9.906 -25.602 1.00 94.88 165 PRO A CA 1
ATOM 1294 C C . PRO A 1 165 ? 21.458 10.221 -25.320 1.00 94.88 165 PRO A C 1
ATOM 1296 O O . PRO A 1 165 ? 20.970 10.016 -24.210 1.00 94.88 165 PRO A O 1
ATOM 1299 N N . ILE A 1 166 ? 20.718 10.660 -26.342 1.00 94.94 166 ILE A N 1
ATOM 1300 C CA . ILE A 1 166 ? 19.293 11.002 -26.218 1.00 94.94 166 ILE A CA 1
ATOM 1301 C C . ILE A 1 166 ? 18.465 9.744 -25.945 1.00 94.94 166 ILE A C 1
ATOM 1303 O O . ILE A 1 166 ? 17.546 9.761 -25.125 1.00 94.94 166 ILE A O 1
ATOM 1307 N N . ARG A 1 167 ? 18.797 8.629 -26.599 1.00 95.44 167 ARG A N 1
ATOM 1308 C CA . ARG A 1 167 ? 18.068 7.374 -26.415 1.00 95.44 167 ARG A CA 1
ATOM 1309 C C . ARG A 1 167 ? 18.322 6.725 -25.060 1.00 95.44 167 ARG A C 1
ATOM 1311 O O . ARG A 1 167 ? 17.404 6.114 -24.529 1.00 95.44 167 ARG A O 1
ATOM 1318 N N . VAL A 1 168 ? 19.501 6.898 -24.465 1.00 95.94 168 VAL A N 1
ATOM 1319 C CA . VAL A 1 168 ? 19.764 6.464 -23.083 1.00 95.94 168 VAL A CA 1
ATOM 1320 C C . VAL A 1 168 ? 18.916 7.258 -22.090 1.00 95.94 168 VAL A C 1
ATOM 1322 O O . VAL A 1 168 ? 18.335 6.664 -21.184 1.00 95.94 168 VAL A O 1
ATOM 1325 N N . VAL A 1 169 ? 18.769 8.574 -22.281 1.00 96.38 169 VAL A N 1
ATOM 1326 C CA . VAL A 1 169 ? 17.862 9.389 -21.451 1.00 96.38 169 VAL A CA 1
ATOM 1327 C C . VAL A 1 169 ? 16.418 8.905 -21.598 1.00 96.38 169 VAL A C 1
ATOM 1329 O O . VAL A 1 169 ? 15.737 8.679 -20.599 1.00 96.38 169 VAL A O 1
ATOM 1332 N N . LEU A 1 170 ? 15.967 8.664 -22.832 1.00 96.75 170 LEU A N 1
ATOM 1333 C CA . LEU A 1 170 ? 14.638 8.111 -23.091 1.00 96.75 170 LEU A CA 1
ATOM 1334 C C . LEU A 1 170 ? 14.452 6.729 -22.442 1.00 96.75 170 LEU A C 1
ATOM 1336 O O . LEU A 1 170 ? 13.424 6.486 -21.812 1.00 96.75 170 LEU A O 1
ATOM 1340 N N . ALA A 1 171 ? 15.452 5.848 -22.541 1.00 97.69 171 ALA A N 1
ATOM 1341 C CA . ALA A 1 171 ? 15.446 4.541 -21.891 1.00 97.69 171 ALA A CA 1
ATOM 1342 C C . ALA A 1 171 ? 15.282 4.681 -20.374 1.00 97.69 171 ALA A C 1
ATOM 1344 O O . ALA A 1 171 ? 14.435 4.013 -19.792 1.00 97.69 171 ALA A O 1
ATOM 1345 N N . ALA A 1 172 ? 16.022 5.593 -19.738 1.00 96.25 172 ALA A N 1
ATOM 1346 C CA . ALA A 1 172 ? 15.912 5.843 -18.304 1.00 96.25 172 ALA A CA 1
ATOM 1347 C C . ALA A 1 172 ? 14.505 6.326 -17.902 1.00 96.25 172 ALA A C 1
ATOM 1349 O O . ALA A 1 172 ? 13.959 5.856 -16.903 1.00 96.25 172 ALA A O 1
ATOM 1350 N N . CYS A 1 173 ? 13.881 7.207 -18.693 1.00 96.62 173 CYS A N 1
ATOM 1351 C CA . CYS A 1 173 ? 12.501 7.642 -18.458 1.00 96.62 173 CYS A CA 1
ATOM 1352 C C . CYS A 1 173 ? 11.502 6.480 -18.575 1.00 96.62 173 CYS A C 1
ATOM 1354 O O . CYS A 1 173 ? 10.661 6.301 -17.692 1.00 96.62 173 CYS A O 1
ATOM 1356 N N . ILE A 1 174 ? 11.610 5.663 -19.629 1.00 98.06 174 ILE A N 1
ATOM 1357 C CA . ILE A 1 174 ? 10.739 4.495 -19.839 1.00 98.06 174 ILE A CA 1
ATOM 1358 C C . ILE A 1 174 ? 10.937 3.471 -18.716 1.00 98.06 174 ILE A C 1
ATOM 1360 O O . ILE A 1 174 ? 9.957 2.951 -18.182 1.00 98.06 174 ILE A O 1
ATOM 1364 N N . LEU A 1 175 ? 12.184 3.222 -18.309 1.00 95.50 175 LEU A N 1
ATOM 1365 C CA . LEU A 1 175 ? 12.509 2.346 -17.188 1.00 95.50 175 LEU A CA 1
ATOM 1366 C C . LEU A 1 175 ? 11.903 2.861 -15.876 1.00 95.50 175 LEU A C 1
ATOM 1368 O O . LEU A 1 175 ? 11.384 2.073 -15.090 1.00 95.50 175 LEU A O 1
ATOM 1372 N N . GLY A 1 176 ? 11.914 4.178 -15.648 1.00 93.44 176 GLY A N 1
ATOM 1373 C CA . GLY A 1 176 ? 11.252 4.798 -14.501 1.00 93.44 176 GLY A CA 1
ATOM 1374 C C . GLY A 1 176 ? 9.751 4.496 -14.455 1.00 93.44 176 GLY A C 1
ATOM 1375 O O . GLY A 1 176 ? 9.242 4.088 -13.409 1.00 93.44 176 GLY A O 1
ATOM 1376 N N . ILE A 1 177 ? 9.065 4.617 -15.597 1.00 95.94 177 ILE A N 1
ATOM 1377 C CA . ILE A 1 177 ? 7.640 4.271 -15.734 1.00 95.94 177 ILE A CA 1
ATOM 1378 C C . ILE A 1 177 ? 7.431 2.765 -15.523 1.00 95.94 177 ILE A C 1
ATOM 1380 O O . ILE A 1 177 ? 6.525 2.375 -14.791 1.00 95.94 177 ILE A O 1
ATOM 1384 N N . TYR A 1 178 ? 8.281 1.913 -16.103 1.00 95.56 178 TYR A N 1
ATOM 1385 C CA . TYR A 1 178 ? 8.246 0.461 -15.896 1.00 95.56 178 TYR A CA 1
ATOM 1386 C C . TYR A 1 178 ? 8.328 0.095 -14.408 1.00 95.56 178 TYR A C 1
ATOM 1388 O O . TYR A 1 178 ? 7.462 -0.621 -13.910 1.00 95.56 178 TYR A O 1
ATOM 1396 N N . LEU A 1 179 ? 9.321 0.625 -13.685 1.00 92.88 179 LEU A N 1
ATOM 1397 C CA . LEU A 1 179 ? 9.516 0.345 -12.260 1.00 92.88 179 LEU A CA 1
ATOM 1398 C C . LEU A 1 179 ? 8.329 0.831 -11.421 1.00 92.88 179 LEU A C 1
ATOM 1400 O O . LEU A 1 179 ? 7.913 0.143 -10.492 1.00 92.88 179 LEU A O 1
ATOM 1404 N N . GLN A 1 180 ? 7.758 1.991 -11.758 1.00 92.50 180 GLN A N 1
ATOM 1405 C CA . GLN A 1 180 ? 6.552 2.495 -11.104 1.00 92.50 180 GLN A CA 1
ATOM 1406 C C . GLN A 1 180 ? 5.364 1.547 -11.323 1.00 92.50 180 GLN A C 1
ATOM 1408 O O . GLN A 1 180 ? 4.705 1.166 -10.360 1.00 92.50 180 GLN A O 1
ATOM 1413 N N . GLN A 1 181 ? 5.082 1.156 -12.570 1.00 94.88 181 GLN A N 1
ATOM 1414 C CA . GLN A 1 181 ? 3.972 0.245 -12.876 1.00 94.88 181 GLN A CA 1
ATOM 1415 C C . GLN A 1 181 ? 4.156 -1.110 -12.182 1.00 94.88 181 GLN A C 1
ATOM 1417 O O . GLN A 1 181 ? 3.207 -1.649 -11.617 1.00 94.88 181 GLN A O 1
ATOM 1422 N N . LEU A 1 182 ? 5.386 -1.626 -12.161 1.00 92.88 182 LEU A N 1
ATOM 1423 C CA . LEU A 1 182 ? 5.720 -2.868 -11.474 1.00 92.88 182 LEU A CA 1
ATOM 1424 C C . LEU A 1 182 ? 5.485 -2.775 -9.958 1.00 92.88 182 LEU A C 1
ATOM 1426 O O . LEU A 1 182 ? 5.013 -3.738 -9.358 1.00 92.88 182 LEU A O 1
ATOM 1430 N N . ALA A 1 183 ? 5.766 -1.621 -9.343 1.00 91.12 183 ALA A N 1
ATOM 1431 C CA . ALA A 1 183 ? 5.500 -1.386 -7.925 1.00 91.12 183 ALA A CA 1
ATOM 1432 C C . ALA A 1 183 ? 3.999 -1.403 -7.599 1.00 91.12 183 ALA A C 1
ATOM 1434 O O . ALA A 1 183 ? 3.618 -2.002 -6.598 1.00 91.12 183 ALA A O 1
ATOM 1435 N N . PHE A 1 184 ? 3.146 -0.832 -8.457 1.00 92.06 184 PHE A N 1
ATOM 1436 C CA . PHE A 1 184 ? 1.687 -0.912 -8.289 1.00 92.06 184 PHE A CA 1
ATOM 1437 C C . PHE A 1 184 ? 1.167 -2.353 -8.393 1.00 92.06 184 PHE A C 1
ATOM 1439 O O . PHE A 1 184 ? 0.369 -2.776 -7.564 1.00 92.06 184 PHE A O 1
ATOM 1446 N N . VAL A 1 185 ? 1.692 -3.153 -9.328 1.00 93.31 185 VAL A N 1
ATOM 1447 C CA . VAL A 1 185 ? 1.368 -4.592 -9.383 1.00 93.31 185 VAL A CA 1
ATOM 1448 C C . VAL A 1 185 ? 1.821 -5.313 -8.113 1.00 93.31 185 VAL A C 1
ATOM 1450 O O . VAL A 1 185 ? 1.087 -6.127 -7.555 1.00 93.31 185 VAL A O 1
ATOM 1453 N N . GLY A 1 186 ? 3.027 -5.004 -7.628 1.00 92.38 186 GLY A N 1
ATOM 1454 C CA . GLY A 1 186 ? 3.537 -5.529 -6.362 1.00 92.38 186 GLY A CA 1
ATOM 1455 C C . GLY A 1 186 ? 2.649 -5.170 -5.166 1.00 92.38 186 GLY A C 1
ATOM 1456 O O . GLY A 1 186 ? 2.407 -6.033 -4.323 1.00 92.38 186 GLY A O 1
ATOM 1457 N N . HIS A 1 187 ? 2.130 -3.940 -5.122 1.00 92.81 187 HIS A N 1
ATOM 1458 C CA . HIS A 1 187 ? 1.170 -3.467 -4.122 1.00 92.81 187 HIS A CA 1
ATOM 1459 C C . HIS A 1 187 ? -0.123 -4.296 -4.153 1.00 92.81 187 HIS A C 1
ATOM 1461 O O . HIS A 1 187 ? -0.519 -4.861 -3.131 1.00 92.81 187 HIS A O 1
ATOM 1467 N N . ASP A 1 188 ? -0.732 -4.462 -5.329 1.00 92.81 188 ASP A N 1
ATOM 1468 C CA . ASP A 1 188 ? -2.006 -5.178 -5.479 1.00 92.81 188 ASP A CA 1
ATOM 1469 C C . ASP A 1 188 ? -1.874 -6.662 -5.094 1.00 92.81 188 ASP A C 1
ATOM 1471 O O . ASP A 1 188 ? -2.695 -7.211 -4.350 1.00 92.81 188 ASP A O 1
ATOM 1475 N N . LEU A 1 189 ? -0.779 -7.311 -5.508 1.00 93.69 189 LEU A N 1
ATOM 1476 C CA . LEU A 1 189 ? -0.425 -8.662 -5.057 1.00 93.69 189 LEU A CA 1
ATOM 1477 C C . LEU A 1 189 ? -0.165 -8.701 -3.543 1.00 93.69 189 LEU A C 1
ATOM 1479 O O . LEU A 1 189 ? -0.567 -9.629 -2.839 1.00 93.69 189 LEU A O 1
ATOM 1483 N N . GLY A 1 190 ? 0.476 -7.667 -3.004 1.00 90.81 190 GLY A N 1
ATOM 1484 C CA . GLY A 1 190 ? 0.702 -7.486 -1.577 1.00 90.81 190 GLY A CA 1
ATOM 1485 C C . GLY A 1 190 ? -0.586 -7.546 -0.748 1.00 90.81 190 GLY A C 1
ATOM 1486 O O . GLY A 1 190 ? -0.600 -8.188 0.314 1.00 90.81 190 GLY A O 1
ATOM 1487 N N . HIS A 1 191 ? -1.673 -6.989 -1.285 1.00 90.31 191 HIS A N 1
ATOM 1488 C CA . HIS A 1 191 ? -3.021 -6.994 -0.708 1.00 90.31 191 HIS A CA 1
ATOM 1489 C C . HIS A 1 191 ? -3.892 -8.189 -1.109 1.00 90.31 191 HIS A C 1
ATOM 1491 O O . HIS A 1 191 ? -5.039 -8.274 -0.680 1.00 90.31 191 HIS A O 1
ATOM 1497 N N . THR A 1 192 ? -3.353 -9.172 -1.840 1.00 91.06 192 THR A N 1
ATOM 1498 C CA . THR A 1 192 ? -4.123 -10.344 -2.308 1.00 91.06 192 THR A CA 1
ATOM 1499 C C . THR A 1 192 ? -5.294 -9.948 -3.229 1.00 91.06 192 THR A C 1
ATOM 1501 O O . THR A 1 192 ? -6.359 -10.570 -3.220 1.00 91.06 192 THR A O 1
ATOM 1504 N N . ALA A 1 193 ? -5.120 -8.870 -3.999 1.00 90.31 193 ALA A N 1
ATOM 1505 C CA . ALA A 1 193 ? -6.163 -8.312 -4.854 1.00 90.31 193 ALA A CA 1
ATOM 1506 C C . ALA A 1 193 ? -6.194 -8.928 -6.263 1.00 90.31 193 ALA A C 1
ATOM 1508 O O . ALA A 1 193 ? -7.165 -8.721 -6.978 1.00 90.31 193 ALA A O 1
ATOM 1509 N N . VAL A 1 194 ? -5.173 -9.694 -6.669 1.00 92.88 194 VAL A N 1
ATOM 1510 C CA . VAL A 1 194 ? -5.044 -10.163 -8.059 1.00 92.88 194 VAL A CA 1
ATOM 1511 C C . VAL A 1 194 ? -5.660 -11.547 -8.235 1.00 92.88 194 VAL A C 1
ATOM 1513 O O . VAL A 1 194 ? -6.653 -11.690 -8.943 1.00 92.88 194 VAL A O 1
ATOM 1516 N N . THR A 1 195 ? -5.115 -12.583 -7.587 1.00 92.94 195 THR A N 1
ATOM 1517 C CA . THR A 1 195 ? -5.659 -13.952 -7.713 1.00 92.94 195 THR A CA 1
ATOM 1518 C C . THR A 1 195 ? -6.667 -14.294 -6.622 1.00 92.94 195 THR A C 1
ATOM 1520 O O . THR A 1 195 ? -7.276 -15.364 -6.663 1.00 92.94 195 THR A O 1
ATOM 1523 N N . HIS A 1 196 ? -6.802 -13.430 -5.610 1.00 90.38 196 HIS A N 1
ATOM 1524 C CA . HIS A 1 196 ? -7.545 -13.686 -4.372 1.00 90.38 196 HIS A CA 1
ATOM 1525 C C . HIS A 1 196 ? -7.049 -14.922 -3.590 1.00 90.38 196 HIS A C 1
ATOM 1527 O O . HIS A 1 196 ? -7.673 -15.353 -2.619 1.00 90.38 196 HIS A O 1
ATOM 1533 N N . ASN A 1 197 ? -5.894 -15.486 -3.965 1.00 91.44 197 ASN A N 1
ATOM 1534 C CA . ASN A 1 197 ? -5.227 -16.564 -3.253 1.00 91.44 197 ASN A CA 1
ATOM 1535 C C . ASN A 1 197 ? -3.984 -16.015 -2.551 1.00 91.44 197 ASN A C 1
ATOM 1537 O O . ASN A 1 197 ? -2.956 -15.750 -3.175 1.00 91.44 197 ASN A O 1
ATOM 1541 N N . ARG A 1 198 ? -4.061 -15.916 -1.220 1.00 88.94 198 ARG A N 1
ATOM 1542 C CA . ARG A 1 198 ? -3.008 -15.319 -0.384 1.00 88.94 198 ARG A CA 1
ATOM 1543 C C . ARG A 1 198 ? -1.624 -15.924 -0.618 1.00 88.94 198 ARG A C 1
ATOM 1545 O O . ARG A 1 198 ? -0.641 -15.193 -0.577 1.00 88.94 198 ARG A O 1
ATOM 1552 N N . LEU A 1 199 ? -1.516 -17.237 -0.829 1.00 91.75 199 LEU A N 1
ATOM 1553 C CA . LEU A 1 199 ? -0.215 -17.885 -1.020 1.00 91.75 199 LEU A CA 1
ATOM 1554 C C . LEU A 1 199 ? 0.383 -17.545 -2.387 1.00 91.75 199 LEU A C 1
ATOM 1556 O O . LEU A 1 199 ? 1.580 -17.277 -2.485 1.00 91.75 199 LEU A O 1
ATOM 1560 N N . THR A 1 200 ? -0.450 -17.563 -3.425 1.00 94.38 200 THR A N 1
ATOM 1561 C CA . THR A 1 200 ? -0.030 -17.272 -4.801 1.00 94.38 200 THR A CA 1
ATOM 1562 C C . THR A 1 200 ? 0.383 -15.812 -4.931 1.00 94.38 200 THR A C 1
ATOM 1564 O O . THR A 1 200 ? 1.515 -15.533 -5.325 1.00 94.38 200 THR A O 1
ATOM 1567 N N . ASP A 1 201 ? -0.477 -14.896 -4.486 1.00 94.81 201 ASP A N 1
ATOM 1568 C CA . ASP A 1 201 ? -0.210 -13.461 -4.549 1.00 94.81 201 ASP A CA 1
ATOM 1569 C C . ASP A 1 201 ? 0.998 -13.076 -3.693 1.00 94.81 201 ASP A C 1
ATOM 1571 O O . ASP A 1 201 ? 1.842 -12.305 -4.134 1.00 94.81 201 ASP A O 1
ATOM 1575 N N . HIS A 1 202 ? 1.171 -13.678 -2.511 1.00 92.00 202 HIS A N 1
ATOM 1576 C CA . HIS A 1 202 ? 2.344 -13.397 -1.684 1.00 92.00 202 HIS A CA 1
ATOM 1577 C C . HIS A 1 202 ? 3.658 -13.859 -2.327 1.00 92.00 202 HIS A C 1
ATOM 1579 O O . HIS A 1 202 ? 4.658 -13.151 -2.227 1.00 92.00 202 HIS A O 1
ATOM 1585 N N . ARG A 1 203 ? 3.677 -15.019 -3.000 1.00 94.44 203 ARG A N 1
ATOM 1586 C CA . ARG A 1 203 ? 4.869 -15.504 -3.720 1.00 94.44 203 ARG A CA 1
ATOM 1587 C C . ARG A 1 203 ? 5.216 -14.604 -4.902 1.00 94.44 203 ARG A C 1
ATOM 1589 O O . ARG A 1 203 ? 6.383 -14.266 -5.080 1.00 94.44 203 ARG A O 1
ATOM 1596 N N . LEU A 1 204 ? 4.210 -14.203 -5.677 1.00 94.69 204 LEU A N 1
ATOM 1597 C CA . LEU A 1 204 ? 4.390 -13.282 -6.797 1.00 94.69 204 LEU A CA 1
ATOM 1598 C C . LEU A 1 204 ? 4.855 -11.908 -6.312 1.00 94.69 204 LEU A C 1
ATOM 1600 O O . LEU A 1 204 ? 5.843 -11.393 -6.826 1.00 94.69 204 LEU A O 1
ATOM 1604 N N . ALA A 1 205 ? 4.219 -11.359 -5.273 1.00 93.50 205 ALA A N 1
ATOM 1605 C CA . ALA A 1 205 ? 4.651 -10.117 -4.646 1.00 93.50 205 ALA A CA 1
ATOM 1606 C C . ALA A 1 205 ? 6.108 -10.227 -4.195 1.00 93.50 205 ALA A C 1
ATOM 1608 O O . ALA A 1 205 ? 6.907 -9.367 -4.541 1.00 93.50 205 ALA A O 1
ATOM 1609 N N . ALA A 1 206 ? 6.481 -11.282 -3.461 1.00 92.06 206 ALA A N 1
ATOM 1610 C CA . ALA A 1 206 ? 7.848 -11.461 -2.976 1.00 92.06 206 ALA A CA 1
ATOM 1611 C C . ALA A 1 206 ? 8.866 -11.533 -4.123 1.00 92.06 206 ALA A C 1
ATOM 1613 O O . ALA A 1 206 ? 9.943 -10.957 -4.009 1.00 92.06 206 ALA A O 1
ATOM 1614 N N . PHE A 1 207 ? 8.529 -12.184 -5.238 1.00 92.25 207 PHE A N 1
ATOM 1615 C CA . PHE A 1 207 ? 9.378 -12.190 -6.427 1.00 92.25 207 PHE A CA 1
ATOM 1616 C C . PHE A 1 207 ? 9.523 -10.784 -7.034 1.00 92.25 207 PHE A C 1
ATOM 1618 O O . PHE A 1 207 ? 10.643 -10.312 -7.213 1.00 92.25 207 PHE A O 1
ATOM 1625 N N . LEU A 1 208 ? 8.417 -10.082 -7.301 1.00 91.75 208 LEU A N 1
ATOM 1626 C CA . LEU A 1 208 ? 8.460 -8.748 -7.912 1.00 91.75 208 LEU A CA 1
ATOM 1627 C C . LEU A 1 208 ? 9.113 -7.709 -6.989 1.00 91.75 208 LEU A C 1
ATOM 1629 O O . LEU A 1 208 ? 10.012 -6.981 -7.403 1.00 91.75 208 LEU A O 1
ATOM 1633 N N . GLY A 1 209 ? 8.688 -7.659 -5.731 1.00 87.50 209 GLY A N 1
ATOM 1634 C CA . GLY A 1 209 ? 9.197 -6.741 -4.721 1.00 87.50 209 GLY A CA 1
ATOM 1635 C C . GLY A 1 209 ? 10.660 -7.008 -4.401 1.00 87.50 209 GLY A C 1
ATOM 1636 O O . GLY A 1 209 ? 11.496 -6.131 -4.601 1.00 87.50 209 GLY A O 1
ATOM 1637 N N . ASN A 1 210 ? 10.998 -8.221 -3.960 1.00 87.75 210 ASN A N 1
ATOM 1638 C CA . ASN A 1 210 ? 12.343 -8.482 -3.459 1.00 87.75 210 ASN A CA 1
ATOM 1639 C C . ASN A 1 210 ? 13.360 -8.612 -4.602 1.00 87.75 210 ASN A C 1
ATOM 1641 O O . ASN A 1 210 ? 14.445 -8.047 -4.501 1.00 87.75 210 ASN A O 1
ATOM 1645 N N . ALA A 1 211 ? 13.036 -9.355 -5.671 1.00 84.50 211 ALA A N 1
ATOM 1646 C CA . ALA A 1 211 ? 14.012 -9.677 -6.716 1.00 84.50 211 ALA A CA 1
ATOM 1647 C C . ALA A 1 211 ? 14.107 -8.608 -7.814 1.00 84.50 211 ALA A C 1
ATOM 1649 O O . ALA A 1 211 ? 15.203 -8.365 -8.312 1.00 84.50 211 ALA A O 1
ATOM 1650 N N . LEU A 1 212 ? 12.992 -7.974 -8.200 1.00 87.12 212 LEU A N 1
ATOM 1651 C CA . LEU A 1 212 ? 12.996 -6.983 -9.288 1.00 87.12 212 LEU A CA 1
ATOM 1652 C C . LEU A 1 212 ? 13.060 -5.537 -8.789 1.00 87.12 212 LEU A C 1
ATOM 1654 O O . LEU A 1 212 ? 13.710 -4.711 -9.425 1.00 87.12 212 LEU A O 1
ATOM 1658 N N . LEU A 1 213 ? 12.388 -5.220 -7.679 1.00 86.38 213 LEU A N 1
ATOM 1659 C CA . LEU A 1 213 ? 12.308 -3.853 -7.149 1.00 86.38 213 LEU A CA 1
ATOM 1660 C C . LEU A 1 213 ? 13.274 -3.578 -5.989 1.00 86.38 213 LEU A C 1
ATOM 1662 O O . LEU A 1 213 ? 13.497 -2.415 -5.662 1.00 86.38 213 LEU A O 1
ATOM 1666 N N . GLY A 1 214 ? 13.848 -4.615 -5.371 1.00 84.62 214 GLY A N 1
ATOM 1667 C CA . GLY A 1 214 ? 14.734 -4.479 -4.210 1.00 84.62 214 GLY A CA 1
ATOM 1668 C C . GLY A 1 214 ? 14.021 -4.062 -2.916 1.00 84.62 214 GLY A C 1
ATOM 1669 O O . GLY A 1 214 ? 14.663 -3.538 -2.009 1.00 84.62 214 GLY A O 1
ATOM 1670 N N . ILE A 1 215 ? 12.706 -4.279 -2.815 1.00 83.50 215 ILE A N 1
ATOM 1671 C CA . ILE A 1 215 ? 11.873 -3.919 -1.659 1.00 83.50 215 ILE A CA 1
ATOM 1672 C C . ILE A 1 215 ? 11.381 -5.190 -0.971 1.00 83.50 215 ILE A C 1
ATOM 1674 O O . ILE A 1 215 ? 10.727 -6.026 -1.593 1.00 83.50 215 ILE A O 1
ATOM 1678 N N . SER A 1 216 ? 11.634 -5.321 0.334 1.00 88.00 216 SER A N 1
ATOM 1679 C CA . SER A 1 216 ? 11.079 -6.428 1.119 1.00 88.00 216 SER A CA 1
ATOM 1680 C C . SER A 1 216 ? 9.561 -6.302 1.238 1.00 88.00 216 SER A C 1
ATOM 1682 O O . SER A 1 216 ? 9.055 -5.437 1.955 1.00 88.00 216 SER A O 1
ATOM 1684 N N . ILE A 1 217 ? 8.821 -7.215 0.606 1.00 87.56 217 ILE A N 1
ATOM 1685 C CA . ILE A 1 217 ? 7.354 -7.264 0.725 1.00 87.56 217 ILE A CA 1
ATOM 1686 C C . ILE A 1 217 ? 6.896 -7.511 2.160 1.00 87.56 217 ILE A C 1
ATOM 1688 O O . ILE A 1 217 ? 5.841 -7.026 2.551 1.00 87.56 217 ILE A O 1
ATOM 1692 N N . GLY A 1 218 ? 7.666 -8.248 2.965 1.00 86.12 218 GLY A N 1
ATOM 1693 C CA . GLY A 1 218 ? 7.330 -8.465 4.373 1.00 86.12 218 GLY A CA 1
ATOM 1694 C C . GLY A 1 218 ? 7.347 -7.159 5.168 1.00 86.12 218 GLY A C 1
ATOM 1695 O O . GLY A 1 218 ? 6.373 -6.841 5.847 1.00 86.12 218 GLY A O 1
ATOM 1696 N N . TRP A 1 219 ? 8.426 -6.382 5.025 1.00 85.88 219 TRP A N 1
ATOM 1697 C CA . TRP A 1 219 ? 8.550 -5.064 5.651 1.00 85.88 219 TRP A CA 1
ATOM 1698 C C . TRP A 1 219 ? 7.493 -4.093 5.127 1.00 85.88 219 TRP A C 1
ATOM 1700 O O . TRP A 1 219 ? 6.814 -3.441 5.918 1.00 85.88 219 TRP A O 1
ATOM 1710 N N . TRP A 1 220 ? 7.321 -4.034 3.805 1.00 88.44 220 TRP A N 1
ATOM 1711 C CA . TRP A 1 220 ? 6.353 -3.139 3.184 1.00 88.44 220 TRP A CA 1
ATOM 1712 C C . TRP A 1 220 ? 4.931 -3.459 3.656 1.00 88.44 220 TRP A C 1
ATOM 1714 O O . TRP A 1 220 ? 4.254 -2.567 4.143 1.00 88.44 220 TRP A O 1
ATOM 1724 N N . LYS A 1 221 ? 4.505 -4.732 3.652 1.00 86.75 221 LYS A N 1
ATOM 1725 C CA . LYS A 1 221 ? 3.174 -5.127 4.150 1.00 86.75 221 LYS A CA 1
ATOM 1726 C C . LYS A 1 221 ? 2.966 -4.776 5.618 1.00 86.75 221 LYS A C 1
ATOM 1728 O O . LYS A 1 221 ? 1.856 -4.411 5.989 1.00 86.75 221 LYS A O 1
ATOM 1733 N N . LEU A 1 222 ? 3.991 -4.937 6.456 1.00 82.50 222 LEU A N 1
ATOM 1734 C CA . LEU A 1 222 ? 3.886 -4.624 7.880 1.00 82.50 222 LEU A CA 1
ATOM 1735 C C . LEU A 1 222 ? 3.576 -3.137 8.098 1.00 82.50 222 LEU A C 1
ATOM 1737 O O . LEU A 1 222 ? 2.647 -2.824 8.832 1.00 82.50 222 LEU A O 1
ATOM 1741 N N . ASN A 1 223 ? 4.313 -2.245 7.433 1.00 84.75 223 ASN A N 1
ATOM 1742 C CA . ASN A 1 223 ? 4.103 -0.798 7.539 1.00 84.75 223 ASN A CA 1
ATOM 1743 C C . ASN A 1 223 ? 2.819 -0.362 6.829 1.00 84.75 223 ASN A C 1
ATOM 1745 O O . ASN A 1 223 ? 1.941 0.252 7.428 1.00 84.75 223 ASN A O 1
ATOM 1749 N N . HIS A 1 224 ? 2.665 -0.773 5.574 1.00 89.00 224 HIS A N 1
ATOM 1750 C CA . HIS A 1 224 ? 1.614 -0.280 4.699 1.00 89.00 224 HIS A CA 1
ATOM 1751 C C . HIS A 1 224 ? 0.208 -0.732 5.124 1.00 89.00 224 HIS A C 1
ATOM 1753 O O . HIS A 1 224 ? -0.771 -0.006 4.969 1.00 89.00 224 HIS A O 1
ATOM 1759 N N . ASN A 1 225 ? 0.077 -1.913 5.739 1.00 85.81 225 ASN A N 1
ATOM 1760 C CA . ASN A 1 225 ? -1.208 -2.314 6.317 1.00 85.81 225 ASN A CA 1
ATOM 1761 C C . ASN A 1 225 ? -1.608 -1.426 7.504 1.00 85.81 225 ASN A C 1
ATOM 1763 O O . ASN A 1 225 ? -2.794 -1.158 7.681 1.00 85.81 225 ASN A O 1
ATOM 1767 N N . VAL A 1 226 ? -0.643 -0.971 8.313 1.00 84.50 226 VAL A N 1
ATOM 1768 C CA . VAL A 1 226 ? -0.914 -0.006 9.388 1.00 84.50 226 VAL A CA 1
ATOM 1769 C C . VAL A 1 226 ? -1.259 1.351 8.785 1.00 84.50 226 VAL A C 1
ATOM 1771 O O . VAL A 1 226 ? -2.254 1.942 9.193 1.00 84.50 226 VAL A O 1
ATOM 1774 N N . HIS A 1 227 ? -0.532 1.796 7.756 1.00 88.94 227 HIS A N 1
ATOM 1775 C CA . HIS A 1 227 ? -0.873 3.002 6.998 1.00 88.94 227 HIS A CA 1
ATOM 1776 C C . HIS A 1 227 ? -2.333 2.994 6.526 1.00 88.94 227 HIS A C 1
ATOM 1778 O O . HIS A 1 227 ? -3.044 3.966 6.743 1.00 88.94 227 HIS A O 1
ATOM 1784 N N . HIS A 1 228 ? -2.845 1.899 5.962 1.00 87.25 228 HIS A N 1
ATOM 1785 C CA . HIS A 1 228 ? -4.254 1.832 5.549 1.00 87.25 228 HIS A CA 1
ATOM 1786 C C . HIS A 1 228 ? -5.265 1.875 6.704 1.00 87.25 228 HIS A C 1
ATOM 1788 O O . HIS A 1 228 ? -6.430 2.220 6.499 1.00 87.25 228 HIS A O 1
ATOM 1794 N N . LEU A 1 229 ? -4.850 1.531 7.923 1.00 82.81 229 LEU A N 1
ATOM 1795 C CA . LEU A 1 229 ? -5.708 1.641 9.097 1.00 82.81 229 LEU A CA 1
ATOM 1796 C C . LEU A 1 229 ? -5.771 3.076 9.634 1.00 82.81 229 LEU A C 1
ATOM 1798 O O . LEU A 1 229 ? -6.830 3.512 10.079 1.00 82.81 229 LEU A O 1
ATOM 1802 N N . VAL A 1 230 ? -4.647 3.790 9.608 1.00 84.50 230 VAL A N 1
ATOM 1803 C CA . VAL A 1 230 ? -4.488 5.119 10.217 1.00 84.50 230 VAL A CA 1
ATOM 1804 C C . VAL A 1 230 ? -3.891 6.125 9.238 1.00 84.50 230 VAL A C 1
ATOM 1806 O O . VAL A 1 230 ? -3.012 6.900 9.590 1.00 84.50 230 VAL A O 1
ATOM 1809 N N . THR A 1 231 ? -4.376 6.113 7.998 1.00 88.88 231 THR A N 1
ATOM 1810 C CA . THR A 1 231 ? -3.813 6.889 6.885 1.00 88.88 231 THR A CA 1
ATOM 1811 C C . THR A 1 231 ? -3.708 8.369 7.224 1.00 88.88 231 THR A C 1
ATOM 1813 O O . THR A 1 231 ? -4.696 9.000 7.601 1.00 88.88 231 THR A O 1
ATOM 1816 N N . ASN A 1 232 ? -2.516 8.931 7.037 1.00 89.25 232 ASN A N 1
ATOM 1817 C CA . ASN A 1 232 ? -2.168 10.313 7.343 1.00 89.25 232 ASN A CA 1
ATOM 1818 C C . ASN A 1 232 ? -2.305 10.706 8.830 1.00 89.25 232 ASN A C 1
ATOM 1820 O O . ASN A 1 232 ? -2.320 11.899 9.138 1.00 89.25 232 ASN A O 1
ATOM 1824 N N . SER A 1 233 ? -2.380 9.748 9.764 1.00 87.19 233 SER A N 1
ATOM 1825 C CA . SER A 1 233 ? -2.252 10.050 11.196 1.00 87.19 233 SER A CA 1
ATOM 1826 C C . SER A 1 233 ? -0.818 10.459 11.515 1.00 87.19 233 SER A C 1
ATOM 1828 O O . SER A 1 233 ? 0.106 9.658 11.388 1.00 87.19 233 SER A O 1
ATOM 1830 N N . VAL A 1 234 ? -0.637 11.687 12.006 1.00 86.44 234 VAL A N 1
ATOM 1831 C CA . VAL A 1 234 ? 0.679 12.245 12.360 1.00 86.44 234 VAL A CA 1
ATOM 1832 C C . VAL A 1 234 ? 1.437 11.358 13.350 1.00 86.44 234 VAL A C 1
ATOM 1834 O O . VAL A 1 234 ? 2.659 11.283 13.286 1.00 86.44 234 VAL A O 1
ATOM 1837 N N . THR A 1 235 ? 0.745 10.671 14.256 1.00 81.81 235 THR A N 1
ATOM 1838 C CA . THR A 1 235 ? 1.369 9.814 15.274 1.00 81.81 235 THR A CA 1
ATOM 1839 C C . THR A 1 235 ? 1.437 8.350 14.881 1.00 81.81 235 THR A C 1
ATOM 1841 O O . THR A 1 235 ? 2.391 7.667 15.255 1.00 81.81 235 THR A O 1
ATOM 1844 N N . ASP A 1 236 ? 0.439 7.858 14.153 1.00 83.69 236 ASP A N 1
ATOM 1845 C CA . ASP A 1 236 ? 0.198 6.414 14.056 1.00 83.69 236 ASP A CA 1
ATOM 1846 C C . ASP A 1 236 ? 0.503 5.833 12.684 1.00 83.69 236 ASP A C 1
ATOM 1848 O O . ASP A 1 236 ? 0.747 4.633 12.575 1.00 83.69 236 ASP A O 1
ATOM 1852 N N . ASP A 1 237 ? 0.517 6.665 11.645 1.00 88.00 237 ASP A N 1
ATOM 1853 C CA . ASP A 1 237 ? 0.845 6.230 10.297 1.00 88.00 237 ASP A CA 1
ATOM 1854 C C . ASP A 1 237 ? 2.361 6.078 10.155 1.00 88.00 237 ASP A C 1
ATOM 1856 O O . ASP A 1 237 ? 3.055 7.094 10.240 1.00 88.00 237 ASP A O 1
ATOM 1860 N N . PRO A 1 238 ? 2.906 4.866 9.939 1.00 85.75 238 PRO A N 1
ATOM 1861 C CA . PRO A 1 238 ? 4.341 4.677 9.763 1.00 85.75 238 PRO A CA 1
ATOM 1862 C C . PRO A 1 238 ? 4.858 5.196 8.415 1.00 85.75 238 PRO A C 1
ATOM 1864 O O . PRO A 1 238 ? 6.036 5.543 8.320 1.00 85.75 238 PRO A O 1
ATOM 1867 N N . ASP A 1 239 ? 4.018 5.277 7.380 1.00 87.44 239 ASP A N 1
ATOM 1868 C CA . ASP A 1 239 ? 4.474 5.589 6.021 1.00 87.44 239 ASP A CA 1
ATOM 1869 C C . ASP A 1 239 ? 4.851 7.066 5.863 1.00 87.44 239 ASP A C 1
ATOM 1871 O O . ASP A 1 239 ? 5.621 7.400 4.967 1.00 87.44 239 ASP A O 1
ATOM 1875 N N . ILE A 1 240 ? 4.385 7.940 6.761 1.00 86.94 240 ILE A N 1
ATOM 1876 C CA . ILE A 1 240 ? 4.710 9.376 6.763 1.00 86.94 240 ILE A CA 1
ATOM 1877 C C . ILE A 1 240 ? 5.786 9.758 7.793 1.00 86.94 240 ILE A C 1
ATOM 1879 O O . ILE A 1 240 ? 6.133 10.937 7.929 1.00 86.94 240 ILE A O 1
ATOM 1883 N N . GLN A 1 241 ? 6.339 8.778 8.521 1.00 85.69 241 GLN A N 1
ATOM 1884 C CA . GLN A 1 241 ? 7.333 9.002 9.580 1.00 85.69 241 GLN A CA 1
ATOM 1885 C C . GLN A 1 241 ? 8.738 9.189 9.021 1.00 85.69 241 GLN A C 1
ATOM 1887 O O . GLN A 1 241 ? 9.647 8.388 9.232 1.00 85.69 241 GLN A O 1
ATOM 1892 N N . HIS A 1 242 ? 8.937 10.289 8.303 1.00 81.88 242 HIS A N 1
ATOM 1893 C CA . HIS A 1 242 ? 10.212 10.607 7.658 1.00 81.88 242 HIS A CA 1
ATOM 1894 C C . HIS A 1 242 ? 11.173 11.403 8.552 1.00 81.88 242 HIS A C 1
ATOM 1896 O O . HIS A 1 242 ? 12.271 11.779 8.128 1.00 81.88 242 HIS A O 1
ATOM 1902 N N . MET A 1 243 ? 10.783 11.685 9.796 1.00 80.38 243 MET A N 1
ATOM 1903 C CA . MET A 1 243 ? 11.619 12.419 10.738 1.00 80.38 243 MET A CA 1
ATOM 1904 C C . MET A 1 243 ? 12.863 11.602 11.119 1.00 80.38 243 MET A C 1
ATOM 1906 O O . MET A 1 243 ? 12.763 10.408 11.391 1.00 80.38 243 MET A O 1
ATOM 1910 N N . PRO A 1 244 ? 14.054 12.225 11.195 1.00 79.25 244 PRO A N 1
ATOM 1911 C CA . PRO A 1 244 ? 14.319 13.666 11.171 1.00 79.25 244 PRO A CA 1
ATOM 1912 C C . PRO A 1 244 ? 14.697 14.238 9.787 1.00 79.25 244 PRO A C 1
ATOM 1914 O O . PRO A 1 244 ? 15.284 15.317 9.746 1.00 79.25 244 PRO A O 1
ATOM 1917 N N . LEU A 1 245 ? 14.458 13.526 8.678 1.00 80.25 245 LEU A N 1
ATOM 1918 C CA . LEU A 1 245 ? 14.896 13.940 7.335 1.00 80.25 245 LEU A CA 1
ATOM 1919 C C . LEU A 1 245 ? 13.895 14.850 6.623 1.00 80.25 245 LEU A C 1
ATOM 1921 O O . LEU A 1 245 ? 14.305 15.823 5.994 1.00 80.25 245 LEU A O 1
ATOM 1925 N N . LEU A 1 246 ? 12.602 14.558 6.747 1.00 85.12 246 LEU A N 1
ATOM 1926 C CA . LEU A 1 246 ? 11.529 15.337 6.136 1.00 85.12 246 LEU A CA 1
ATOM 1927 C C . LEU A 1 246 ? 10.368 15.482 7.125 1.00 85.12 246 LEU A C 1
ATOM 1929 O O . LEU A 1 246 ? 9.969 14.502 7.751 1.00 85.12 246 LEU A O 1
ATOM 1933 N N . ALA A 1 247 ? 9.822 16.694 7.246 1.00 87.50 247 ALA A N 1
ATOM 1934 C CA . ALA A 1 247 ? 8.566 16.943 7.947 1.00 87.50 247 ALA A CA 1
ATOM 1935 C C . ALA A 1 247 ? 7.507 17.348 6.924 1.00 87.50 247 ALA A C 1
ATOM 1937 O O . ALA A 1 247 ? 7.667 18.358 6.240 1.00 87.50 247 ALA A O 1
ATOM 1938 N N . ILE A 1 248 ? 6.421 16.577 6.838 1.00 87.88 248 ILE A N 1
ATOM 1939 C CA . ILE A 1 248 ? 5.306 16.879 5.924 1.00 87.88 248 ILE A CA 1
ATOM 1940 C C . ILE A 1 248 ? 4.240 17.794 6.550 1.00 87.88 248 ILE A C 1
ATOM 1942 O O . ILE A 1 248 ? 3.414 18.344 5.831 1.00 87.88 248 ILE A O 1
ATOM 1946 N N . THR A 1 249 ? 4.278 17.989 7.872 1.00 88.12 249 THR A N 1
ATOM 1947 C CA . THR A 1 249 ? 3.394 18.889 8.629 1.00 88.12 249 THR A CA 1
ATOM 1948 C C . THR A 1 249 ? 4.146 19.527 9.804 1.00 88.12 249 THR A C 1
ATOM 1950 O O . THR A 1 249 ? 5.144 18.981 10.288 1.00 88.12 249 THR A O 1
ATOM 1953 N N . ASP A 1 250 ? 3.685 20.688 10.267 1.00 87.12 250 ASP A N 1
ATOM 1954 C CA . ASP A 1 250 ? 4.215 21.383 11.442 1.00 87.12 250 ASP A CA 1
ATOM 1955 C C . ASP A 1 250 ? 3.849 20.682 12.766 1.00 87.12 250 ASP A C 1
ATOM 1957 O O . ASP A 1 250 ? 4.568 20.805 13.762 1.00 87.12 250 ASP A O 1
ATOM 1961 N N . GLU A 1 251 ? 2.810 19.845 12.767 1.00 85.31 251 GLU A N 1
ATOM 1962 C CA . GLU A 1 251 ? 2.436 19.018 13.922 1.00 85.31 251 GLU A CA 1
ATOM 1963 C C . GLU A 1 251 ? 3.553 18.052 14.357 1.00 85.31 251 GLU A C 1
ATOM 1965 O O . GLU A 1 251 ? 3.683 17.734 15.541 1.00 85.31 251 GLU A O 1
ATOM 1970 N N . PHE A 1 252 ? 4.466 17.659 13.463 1.00 83.00 252 PHE A N 1
ATOM 1971 C CA . PHE A 1 252 ? 5.635 16.853 13.841 1.00 83.00 252 PHE A CA 1
ATOM 1972 C C . PHE A 1 252 ? 6.603 17.563 14.793 1.00 83.00 252 PHE A C 1
ATOM 1974 O O . PHE A 1 252 ? 7.440 16.916 15.429 1.00 83.00 252 PHE A O 1
ATOM 1981 N N . PHE A 1 253 ? 6.518 18.891 14.921 1.00 82.50 253 PHE A N 1
ATOM 1982 C CA . PHE A 1 253 ? 7.317 19.653 15.879 1.00 82.50 253 PHE A CA 1
ATOM 1983 C C . PHE A 1 253 ? 6.690 19.690 17.275 1.00 82.50 253 PHE A C 1
ATOM 1985 O O . PHE A 1 253 ? 7.415 19.942 18.241 1.00 82.50 253 PHE A O 1
ATOM 1992 N N . SER A 1 254 ? 5.412 19.345 17.433 1.00 79.62 254 SER A N 1
ATOM 1993 C CA . SER A 1 254 ? 4.705 19.285 18.723 1.00 79.62 254 SER A CA 1
ATOM 1994 C C . SER A 1 254 ? 4.353 17.854 19.159 1.00 79.62 254 SER A C 1
ATOM 1996 O O . SER A 1 254 ? 4.374 17.578 20.355 1.00 79.62 254 SER A O 1
ATOM 1998 N N . SER A 1 255 ? 4.142 16.931 18.218 1.00 67.69 255 SER A N 1
ATOM 1999 C CA . SER A 1 255 ? 3.665 15.558 18.451 1.00 67.69 255 SER A CA 1
ATOM 2000 C C . SER A 1 255 ? 4.778 14.526 18.752 1.00 67.69 255 SER A C 1
ATOM 2002 O O . SER A 1 255 ? 5.903 14.688 18.260 1.00 67.69 255 SER A O 1
ATOM 2004 N N . PRO A 1 256 ? 4.551 13.458 19.550 1.00 66.00 256 PRO A N 1
ATOM 2005 C CA . PRO A 1 256 ? 5.480 12.320 19.612 1.00 66.00 256 PRO A CA 1
ATOM 2006 C C . PRO A 1 256 ? 5.787 11.783 18.205 1.00 66.00 256 PRO A C 1
ATOM 2008 O O . PRO A 1 256 ? 4.942 11.858 17.322 1.00 66.00 256 PRO A O 1
ATOM 2011 N N . ILE A 1 257 ? 7.016 11.290 17.986 1.00 69.50 257 ILE A N 1
ATOM 2012 C CA . ILE A 1 257 ? 7.480 10.946 16.631 1.00 69.50 257 ILE A CA 1
ATOM 2013 C C . ILE A 1 257 ? 6.601 9.874 16.012 1.00 69.50 257 ILE A C 1
ATOM 2015 O O . ILE A 1 257 ? 6.132 10.078 14.915 1.00 69.50 257 ILE A O 1
ATOM 2019 N N . SER A 1 258 ? 6.387 8.747 16.681 1.00 78.44 258 SER A N 1
ATOM 2020 C CA . SER A 1 258 ? 5.549 7.685 16.141 1.00 78.44 258 SER A CA 1
ATOM 2021 C C . SER A 1 258 ? 5.127 6.737 17.255 1.00 78.44 258 SER A C 1
ATOM 2023 O O . SER A 1 258 ? 5.893 6.516 18.193 1.00 78.44 258 SER A O 1
ATOM 2025 N N . THR A 1 259 ? 3.925 6.176 17.154 1.00 78.50 259 THR A N 1
ATOM 2026 C CA . THR A 1 259 ? 3.480 5.042 17.979 1.00 78.50 259 THR A CA 1
ATOM 2027 C C . THR A 1 259 ? 3.931 3.698 17.404 1.00 78.50 259 THR A C 1
ATOM 2029 O O . THR A 1 259 ? 3.977 2.708 18.129 1.00 78.50 259 THR A O 1
ATOM 2032 N N . PHE A 1 260 ? 4.316 3.664 16.125 1.00 77.38 260 PHE A N 1
ATOM 2033 C CA . PHE A 1 260 ? 4.808 2.472 15.437 1.00 77.38 260 PHE A CA 1
ATOM 2034 C C . PHE A 1 260 ? 6.336 2.329 15.527 1.00 77.38 260 PHE A C 1
ATOM 2036 O O . PHE A 1 260 ? 6.846 1.240 15.791 1.00 77.38 260 PHE A O 1
ATOM 2043 N N . TYR A 1 261 ? 7.083 3.420 15.324 1.00 77.81 261 TYR A N 1
ATOM 2044 C CA . TYR A 1 261 ? 8.543 3.426 15.442 1.00 77.81 261 TYR A CA 1
ATOM 2045 C C . TYR A 1 261 ? 8.995 3.930 16.810 1.00 77.81 261 TYR A C 1
ATOM 2047 O O . TYR A 1 261 ? 8.606 5.013 17.243 1.00 77.81 261 TYR A O 1
ATOM 2055 N N . ASP A 1 262 ? 9.913 3.201 17.446 1.00 64.75 262 ASP A N 1
ATOM 2056 C CA . ASP A 1 262 ? 10.498 3.597 18.728 1.00 64.75 262 ASP A CA 1
ATOM 2057 C C . ASP A 1 262 ? 11.549 4.709 18.520 1.00 64.75 262 ASP A C 1
ATOM 2059 O O . ASP A 1 262 ? 12.753 4.483 18.365 1.00 64.75 262 ASP A O 1
ATOM 2063 N N . GLY A 1 263 ? 11.069 5.946 18.379 1.00 62.34 263 GLY A N 1
ATOM 2064 C CA . GLY A 1 263 ? 11.873 7.089 17.959 1.00 62.34 263 GLY A CA 1
ATOM 2065 C C . GLY A 1 263 ? 11.874 8.228 18.972 1.00 62.34 263 GLY A C 1
ATOM 2066 O O . GLY A 1 263 ? 10.871 8.912 19.159 1.00 62.34 263 GLY A O 1
ATOM 2067 N N . LYS A 1 264 ? 13.039 8.532 19.563 1.00 63.78 264 LYS A N 1
ATOM 2068 C CA . LYS A 1 264 ? 13.290 9.824 20.235 1.00 63.78 264 LYS A CA 1
ATOM 2069 C C . LYS A 1 264 ? 13.829 10.847 19.239 1.00 63.78 264 LYS A C 1
ATOM 2071 O O . LYS A 1 264 ? 14.650 10.518 18.378 1.00 63.78 264 LYS A O 1
ATOM 2076 N N . ARG A 1 265 ? 13.421 12.113 19.387 1.00 70.62 265 ARG A N 1
ATOM 2077 C CA . ARG A 1 265 ? 13.841 13.196 18.486 1.00 70.62 265 ARG A CA 1
ATOM 2078 C C . ARG A 1 265 ? 15.344 13.382 18.587 1.00 70.62 265 ARG A C 1
ATOM 2080 O O . ARG A 1 265 ? 15.870 13.692 19.653 1.00 70.62 265 ARG A O 1
ATOM 2087 N N . LYS A 1 266 ? 16.044 13.186 17.468 1.00 74.94 266 LYS A N 1
ATOM 2088 C CA . LYS A 1 266 ? 17.487 13.429 17.395 1.00 74.94 266 LYS A CA 1
ATOM 2089 C C . LYS A 1 266 ? 17.746 14.927 17.599 1.00 74.94 266 LYS A C 1
ATOM 2091 O O . LYS A 1 266 ? 17.056 15.727 16.979 1.00 74.94 266 LYS A O 1
ATOM 2096 N N . PRO A 1 267 ? 18.736 15.344 18.402 1.00 73.75 267 PRO A N 1
ATOM 2097 C CA . PRO A 1 267 ? 18.906 16.749 18.799 1.00 73.75 267 PRO A CA 1
ATOM 2098 C C . PRO A 1 267 ? 19.128 17.712 17.619 1.00 73.75 267 PRO A C 1
ATOM 2100 O O . PRO A 1 267 ? 18.738 18.875 17.678 1.00 73.75 267 PRO A O 1
ATOM 2103 N N . PHE A 1 268 ? 19.689 17.222 16.514 1.00 79.88 268 PHE A N 1
ATOM 2104 C CA . PHE A 1 268 ? 19.975 17.994 15.302 1.00 79.88 268 PHE A CA 1
ATOM 2105 C C . PHE A 1 268 ? 18.803 18.078 14.308 1.00 79.88 268 PHE A C 1
ATOM 2107 O O . PHE A 1 268 ? 18.946 18.712 13.263 1.00 79.88 268 PHE A O 1
ATOM 2114 N N . PHE A 1 269 ? 17.633 17.495 14.607 1.00 82.94 269 PHE A N 1
ATOM 2115 C CA . PHE A 1 269 ? 16.517 17.457 13.651 1.00 82.94 269 PHE A CA 1
ATOM 2116 C C . PHE A 1 269 ? 16.080 18.858 13.198 1.00 82.94 269 PHE A C 1
ATOM 2118 O O . PHE A 1 269 ? 15.808 19.066 12.023 1.00 82.94 269 PHE A O 1
ATOM 2125 N N . ARG A 1 270 ? 16.087 19.856 14.095 1.00 83.25 270 ARG A N 1
ATOM 2126 C CA . ARG A 1 270 ? 15.702 21.236 13.750 1.00 83.25 270 ARG A CA 1
ATOM 2127 C C . ARG A 1 270 ? 16.622 21.859 12.701 1.00 83.25 270 ARG A C 1
ATOM 2129 O O . ARG A 1 270 ? 16.159 22.672 11.908 1.00 83.25 270 ARG A O 1
ATOM 2136 N N . LEU A 1 271 ? 17.907 21.496 12.693 1.00 87.00 271 LEU A N 1
ATOM 2137 C CA . LEU A 1 271 ? 18.845 21.967 11.677 1.00 87.00 271 LEU A CA 1
ATOM 2138 C C . LEU A 1 271 ? 18.511 21.345 10.319 1.00 87.00 271 LEU A C 1
ATOM 2140 O O . LEU A 1 271 ? 18.380 22.083 9.349 1.00 87.00 271 LEU A O 1
ATOM 2144 N N . LEU A 1 272 ? 18.294 20.025 10.276 1.00 86.44 272 LEU A N 1
ATOM 2145 C CA . LEU A 1 272 ? 17.879 19.318 9.058 1.00 86.44 272 LEU A CA 1
ATOM 2146 C C . LEU A 1 272 ? 16.563 19.874 8.504 1.00 86.44 272 LEU A C 1
ATOM 2148 O O . LEU A 1 272 ? 16.475 20.145 7.314 1.00 86.44 272 LEU A O 1
ATOM 2152 N N . MET A 1 273 ? 15.585 20.152 9.370 1.00 89.00 273 MET A N 1
ATOM 2153 C CA . MET A 1 273 ? 14.300 20.728 8.965 1.00 89.00 273 MET A CA 1
ATOM 2154 C C . MET A 1 273 ? 14.426 22.130 8.363 1.00 89.00 273 MET A C 1
ATOM 2156 O O . MET A 1 273 ? 13.726 22.447 7.404 1.00 89.00 273 MET A O 1
ATOM 2160 N N . ARG A 1 274 ? 15.346 22.967 8.864 1.00 90.31 274 ARG A N 1
ATOM 2161 C CA . ARG A 1 274 ? 15.611 24.295 8.275 1.00 90.31 274 ARG A CA 1
ATOM 2162 C C . ARG A 1 274 ? 16.114 24.201 6.836 1.00 90.31 274 ARG A C 1
ATOM 2164 O O . ARG A 1 274 ? 15.786 25.058 6.021 1.00 90.31 274 ARG A O 1
ATOM 2171 N N . VAL A 1 275 ? 16.888 23.163 6.523 1.00 92.19 275 VAL A N 1
ATOM 2172 C CA . VAL A 1 275 ? 17.460 22.936 5.187 1.00 92.19 275 VAL A CA 1
ATOM 2173 C C . VAL A 1 275 ? 16.761 21.811 4.420 1.00 92.19 275 VAL A C 1
ATOM 2175 O O . VAL A 1 275 ? 17.284 21.360 3.405 1.00 92.19 275 VAL A O 1
ATOM 2178 N N . GLN A 1 276 ? 15.576 21.360 4.853 1.00 91.38 276 GLN A N 1
ATOM 2179 C CA . GLN A 1 276 ? 14.912 20.195 4.251 1.00 91.38 276 GLN A CA 1
ATOM 2180 C C . GLN A 1 276 ? 14.642 20.381 2.754 1.00 91.38 276 GLN A C 1
ATOM 2182 O O . GLN A 1 276 ? 14.766 19.437 1.990 1.00 91.38 276 GLN A O 1
ATOM 2187 N N . HIS A 1 277 ? 14.372 21.615 2.315 1.00 91.12 277 HIS A N 1
ATOM 2188 C CA . HIS A 1 277 ? 14.183 21.966 0.906 1.00 91.12 277 HIS A CA 1
ATOM 2189 C C . HIS A 1 277 ? 15.430 21.700 0.039 1.00 91.12 277 HIS A C 1
ATOM 2191 O O . HIS A 1 277 ? 15.302 21.486 -1.162 1.00 91.12 277 HIS A O 1
ATOM 2197 N N . LEU A 1 278 ? 16.625 21.683 0.641 1.00 91.75 278 LEU A N 1
ATOM 2198 C CA . LEU A 1 278 ? 17.881 21.304 -0.014 1.00 91.75 278 LEU A CA 1
ATOM 2199 C C . LEU A 1 278 ? 18.169 19.809 0.149 1.00 91.75 278 LEU A C 1
ATOM 2201 O O . LEU A 1 278 ? 18.616 19.169 -0.795 1.00 91.75 278 LEU A O 1
ATOM 2205 N N . VAL A 1 279 ? 17.908 19.254 1.337 1.00 87.44 279 VAL A N 1
ATOM 2206 C CA . VAL A 1 279 ? 18.178 17.842 1.674 1.00 87.44 279 VAL A CA 1
ATOM 2207 C C . VAL A 1 279 ? 17.208 16.883 0.976 1.00 87.44 279 VAL A C 1
ATOM 2209 O O . VAL A 1 279 ? 17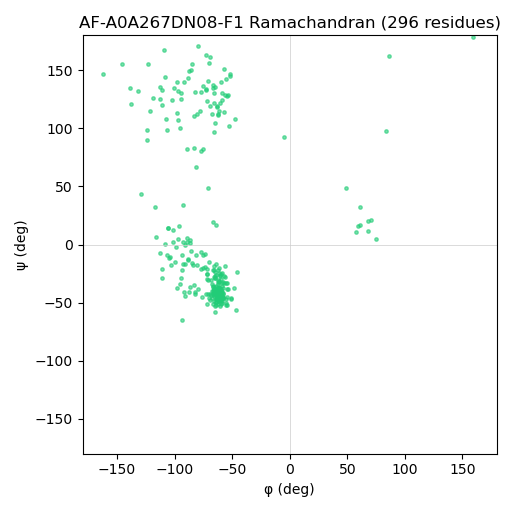.575 15.741 0.703 1.00 87.44 279 VAL A O 1
ATOM 2212 N N . PHE A 1 280 ? 16.007 17.344 0.624 1.00 88.81 280 PHE A N 1
ATOM 2213 C CA . PHE A 1 280 ? 14.979 16.552 -0.045 1.00 88.81 280 PHE A CA 1
ATOM 2214 C C . PHE A 1 280 ? 15.494 15.906 -1.335 1.00 88.81 280 PHE A C 1
ATOM 2216 O O . PHE A 1 280 ? 15.406 14.691 -1.478 1.00 88.81 280 PHE A O 1
ATOM 2223 N N . TYR A 1 281 ? 16.089 16.676 -2.252 1.00 89.19 281 TYR A N 1
ATOM 2224 C CA . TYR A 1 281 ? 16.501 16.138 -3.554 1.00 89.19 281 TYR A CA 1
ATOM 2225 C C . TYR A 1 281 ? 17.594 15.059 -3.443 1.00 89.19 281 TYR A C 1
ATOM 2227 O O . TYR A 1 281 ? 17.390 13.974 -3.989 1.00 89.19 281 TYR A O 1
ATOM 2235 N N . PRO A 1 282 ? 18.706 15.266 -2.703 1.00 88.19 282 PRO A N 1
ATOM 2236 C CA . PRO A 1 282 ? 19.698 14.215 -2.488 1.00 88.19 282 PRO A CA 1
ATOM 2237 C C . PRO A 1 282 ? 19.126 12.972 -1.803 1.00 88.19 282 PRO A C 1
ATOM 2239 O O . PRO A 1 282 ? 19.459 11.860 -2.207 1.00 88.19 282 PRO A O 1
ATOM 2242 N N . VAL A 1 283 ? 18.249 13.140 -0.802 1.00 84.56 283 VAL A N 1
ATOM 2243 C CA . VAL A 1 283 ? 17.596 12.008 -0.126 1.00 84.56 283 VAL A CA 1
ATOM 2244 C C . VAL A 1 283 ? 16.726 11.230 -1.108 1.00 84.56 283 VAL A C 1
ATOM 2246 O O . VAL A 1 283 ? 16.846 10.012 -1.172 1.00 84.56 283 VAL A O 1
ATOM 2249 N N . MET A 1 284 ? 15.919 11.901 -1.931 1.00 84.00 284 MET A N 1
ATOM 2250 C CA . MET A 1 284 ? 15.066 11.233 -2.919 1.00 84.00 284 MET A CA 1
ATOM 2251 C C . MET A 1 284 ? 15.865 10.497 -4.003 1.00 84.00 284 MET A C 1
ATOM 2253 O O . MET A 1 284 ? 15.407 9.467 -4.495 1.00 84.00 284 MET A O 1
ATOM 2257 N N . CYS A 1 285 ? 17.080 10.951 -4.327 1.00 79.62 285 CYS A N 1
ATOM 2258 C CA . CYS A 1 285 ? 17.981 10.226 -5.227 1.00 79.62 285 CYS A CA 1
ATOM 2259 C C . CYS A 1 285 ? 18.448 8.877 -4.653 1.00 79.62 285 CYS A C 1
ATOM 2261 O O . CYS A 1 285 ? 18.729 7.959 -5.422 1.00 79.62 285 CYS A O 1
ATOM 2263 N N . VAL A 1 286 ? 18.529 8.739 -3.322 1.00 76.06 286 VAL A N 1
ATOM 2264 C CA . VAL A 1 286 ? 19.025 7.521 -2.652 1.00 76.06 286 VAL A CA 1
ATOM 2265 C C . VAL A 1 286 ? 17.964 6.754 -1.865 1.00 76.06 286 VAL A C 1
ATOM 2267 O O . VAL A 1 286 ? 18.234 5.637 -1.434 1.00 76.06 286 VAL A O 1
ATOM 2270 N N . ALA A 1 287 ? 16.752 7.296 -1.723 1.0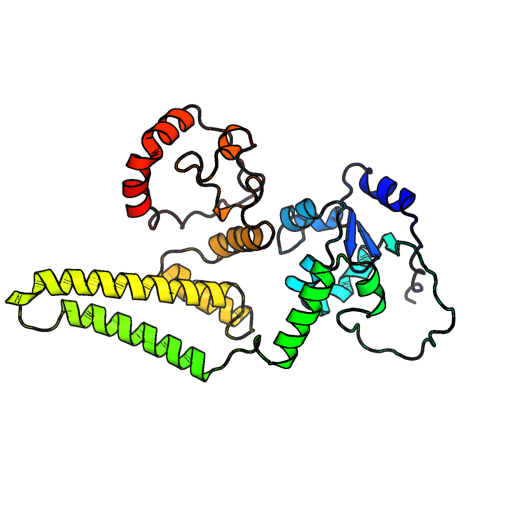0 66.12 287 ALA A N 1
ATOM 2271 C CA . ALA A 1 287 ? 15.658 6.720 -0.936 1.00 66.12 287 ALA A CA 1
ATOM 2272 C C . ALA A 1 287 ? 15.282 5.286 -1.357 1.00 66.12 287 ALA A C 1
ATOM 2274 O O . ALA A 1 287 ? 14.675 4.551 -0.586 1.00 66.12 287 ALA A O 1
ATOM 2275 N N . ARG A 1 288 ? 15.677 4.865 -2.566 1.00 60.53 288 ARG A N 1
ATOM 2276 C CA . AR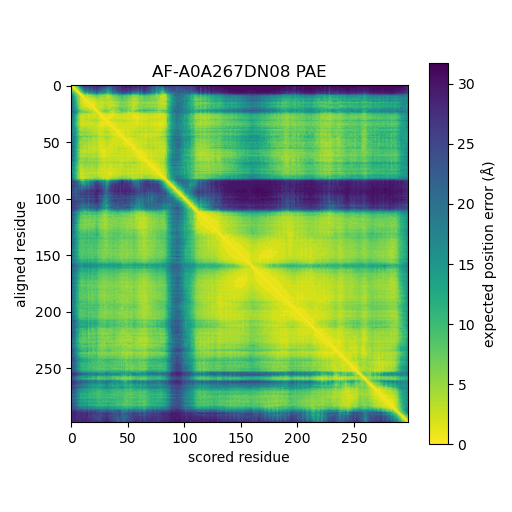G A 1 288 ? 15.473 3.506 -3.083 1.00 60.53 288 ARG A CA 1
ATOM 2277 C C . ARG A 1 288 ? 16.484 2.465 -2.596 1.00 60.53 288 ARG A C 1
ATOM 2279 O O . ARG A 1 288 ? 16.195 1.281 -2.704 1.00 60.53 288 ARG A O 1
ATOM 2286 N N . PHE A 1 289 ? 17.641 2.859 -2.065 1.00 54.69 289 PHE A N 1
ATOM 2287 C CA . PHE A 1 289 ? 18.688 1.909 -1.662 1.00 54.69 289 PHE A CA 1
ATOM 2288 C C . PHE A 1 289 ? 18.518 1.352 -0.235 1.00 54.69 289 PHE A C 1
ATOM 2290 O O . PHE A 1 289 ? 19.273 0.467 0.161 1.00 54.69 289 PHE A O 1
ATOM 2297 N N . THR A 1 290 ? 17.540 1.832 0.544 1.00 47.50 290 THR A N 1
ATOM 2298 C CA . THR A 1 290 ? 17.482 1.626 2.007 1.00 47.50 290 THR A CA 1
ATOM 2299 C C . THR A 1 290 ? 16.300 0.803 2.541 1.00 47.50 290 THR A C 1
ATOM 2301 O O . THR A 1 290 ? 16.178 0.654 3.754 1.00 47.50 290 THR A O 1
ATOM 2304 N N . CYS A 1 291 ? 15.459 0.196 1.700 1.00 51.00 291 CYS A N 1
ATOM 2305 C CA . CYS A 1 291 ? 14.271 -0.552 2.158 1.00 51.00 291 CYS A CA 1
ATOM 2306 C C . CYS A 1 291 ? 14.505 -2.066 2.374 1.00 51.00 291 CYS A C 1
ATOM 2308 O O . CYS A 1 291 ? 13.614 -2.881 2.121 1.00 51.00 291 CYS A O 1
ATOM 2310 N N . THR A 1 292 ? 15.701 -2.468 2.817 1.00 41.75 292 THR A N 1
ATOM 2311 C CA . THR A 1 292 ? 16.075 -3.884 3.027 1.00 41.75 292 THR A CA 1
ATOM 2312 C C . THR A 1 292 ? 16.167 -4.316 4.491 1.00 41.75 292 THR A C 1
ATOM 2314 O O . THR A 1 292 ? 16.228 -5.515 4.754 1.00 41.75 292 THR A O 1
ATOM 2317 N N . PHE A 1 293 ? 16.100 -3.396 5.456 1.00 37.41 293 PHE A N 1
ATOM 2318 C CA . PHE A 1 293 ? 16.161 -3.745 6.877 1.00 37.41 293 PHE A CA 1
ATOM 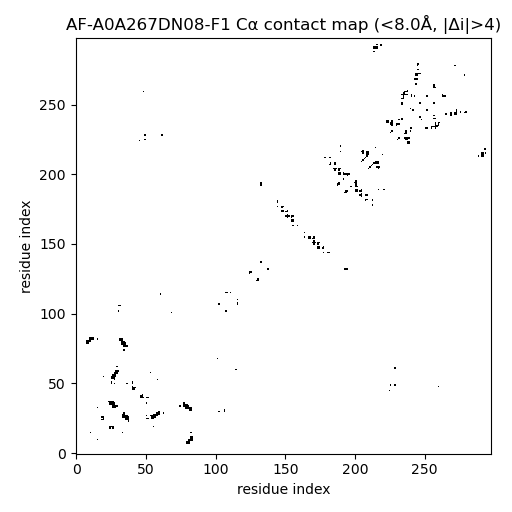2319 C C . PHE A 1 293 ? 14.791 -3.599 7.536 1.00 37.41 293 PHE A C 1
ATOM 2321 O O . PHE A 1 293 ? 14.384 -2.512 7.938 1.00 37.41 293 PHE A O 1
ATOM 2328 N N . ALA A 1 294 ? 14.082 -4.721 7.671 1.00 36.88 294 ALA A N 1
ATOM 2329 C CA . ALA A 1 294 ? 13.027 -4.808 8.667 1.00 36.88 294 ALA A CA 1
ATOM 2330 C C . ALA A 1 294 ? 13.676 -4.731 10.059 1.00 36.88 294 ALA A C 1
ATOM 2332 O O . ALA A 1 294 ? 14.619 -5.489 10.306 1.00 36.88 294 ALA A O 1
ATOM 2333 N N . PRO A 1 295 ? 13.203 -3.877 10.983 1.00 37.78 295 PRO A N 1
ATOM 2334 C CA . PRO A 1 295 ? 13.506 -4.095 12.384 1.00 37.78 295 PRO A CA 1
ATOM 2335 C C . PRO A 1 295 ? 12.876 -5.440 12.756 1.00 37.78 295 PRO A C 1
ATOM 2337 O O . PRO A 1 295 ? 11.658 -5.607 12.725 1.00 37.78 295 PRO A O 1
ATOM 2340 N N . THR A 1 296 ? 13.709 -6.436 13.041 1.00 32.06 296 THR A N 1
ATOM 2341 C CA . THR A 1 296 ? 13.261 -7.634 13.745 1.00 32.06 296 THR A CA 1
ATOM 2342 C C . THR A 1 296 ? 12.874 -7.185 15.146 1.00 32.06 296 THR A C 1
ATOM 2344 O O . THR A 1 296 ? 13.744 -6.998 15.995 1.00 32.06 296 THR A O 1
ATOM 2347 N N . SER A 1 297 ? 11.586 -6.945 15.375 1.00 33.81 297 SER A N 1
ATOM 2348 C CA . SER A 1 297 ? 11.051 -6.863 16.728 1.00 33.81 297 SER A CA 1
ATOM 2349 C C . SER A 1 297 ? 11.195 -8.249 17.358 1.00 33.81 297 SER A C 1
ATOM 2351 O O . SER A 1 297 ? 10.498 -9.186 16.962 1.00 33.81 297 SER A O 1
ATOM 2353 N N . THR A 1 298 ? 12.170 -8.378 18.253 1.00 30.92 298 THR A N 1
ATOM 2354 C CA . THR A 1 298 ? 12.213 -9.407 19.300 1.00 30.92 298 THR A CA 1
ATOM 2355 C C . THR A 1 298 ? 11.007 -9.295 20.214 1.00 30.92 298 THR A C 1
ATOM 2357 O O . THR A 1 298 ? 10.647 -8.134 20.515 1.00 30.92 298 THR A O 1
#

Nearest PDB structures (foldseek):
  1lj0-assembly1_A  TM=7.779E-01  e=4.553E-05  Rattus norvegicus
  3ner-assembly1_A  TM=7.329E-01  e=2.973E-05  Homo sapiens
  2m33-assembly1_A  TM=7.088E-01  e=1.549E-04  Oryctolagus cuniculus
  1sox-assembly1_A  TM=7.690E-01  e=5.791E-03  Gallus gallus
  1sox-assembly1_B  TM=7.384E-01  e=8.407E-03  Gallus gallus

Organism: NCBI:txid282301

Foldseek 3Di:
DDDDDDDFDEDEPVNLVVQLPDPQWFWAAALQFIFTCSVCQPVPPLHNLLSVVRGSHHCNLVCVVQDDLVCVVCRVVGTNGGYDDDPDPPPDDPPPPDRDDSDPPVSLVPDDPVSNVVVVVVVVCVVVVVLPADVVVVVVLVVLLVVLLVQLVCLQPPDDPVCNVVSPVVSVVSVVVSLVSLVVLLVCLLVCSHVVDVVVSVVVSCCSQCVVQVAHSVQCSSLVSQCVSQPPDQAARPVQLPPLQDDPDPVCVVDDSYPVDPDDHDPCSVVNHVCSVVSVVVCVVCVSVPNNDDPPDD

Secondary structure (DSSP, 8-state):
-PPP-----EE-HHHHHHHHTSTT--EEEETTEEEE-GGGGGG-TT-HHHHHTTTTSB-HHHHHHHS-GGGGGGGGGGEEEEES-----S---TT------S--TTGGGGS-HHHHHHHHHHHHHHHTTTTS--HHHHHHHHHHHHHHHHHHHHHHHSSPGGGHHHHHHHHHHHHHHHHHHHHHHHHHHHTT-SSS-HHHHHHHHHIIIIIII---HHHHHHHHHHHHHSTT-TTT-GGG--TTT--SSGGGGTS-S-SSS--PPPTTHHHHHHTHHHHHHHHHHHTTS-TT------

Solvent-accessible surface area (backbone atoms only — not comparable to full-atom values): 17504 Å² total; per-residue (Å²): 140,78,82,75,86,74,75,75,42,79,30,52,74,66,54,50,52,55,52,48,68,39,84,85,48,34,29,34,27,46,87,60,25,36,28,54,44,43,92,39,30,92,69,38,92,81,42,38,64,64,55,58,78,32,49,71,34,80,35,40,66,62,46,66,73,77,48,61,78,75,59,58,76,56,48,70,83,35,52,70,21,34,54,66,85,77,87,66,74,94,77,73,73,93,77,75,85,64,78,84,61,92,69,64,75,74,63,54,76,80,46,57,70,68,57,44,53,50,51,57,51,50,53,51,38,55,77,69,45,72,84,57,68,53,69,72,57,54,51,51,52,54,51,50,47,52,49,32,50,50,51,19,50,47,37,63,70,54,83,63,74,91,51,39,72,63,26,43,54,50,15,52,55,36,42,52,52,32,55,50,54,52,49,54,53,26,50,40,18,65,70,29,59,61,78,66,37,61,69,60,18,44,54,52,14,40,46,46,21,41,73,73,64,54,31,40,46,70,51,49,51,60,40,51,57,45,19,74,72,35,65,88,35,78,41,55,15,54,83,72,58,45,68,60,62,48,78,93,53,73,60,68,81,79,47,70,62,36,79,72,50,98,55,79,86,59,91,61,29,69,62,41,56,76,43,23,88,66,52,48,60,64,46,65,75,48,63,74,79,67,53,73,74,63,82,81,82,125

Radius of gyration: 24.94 Å; Cα contacts (8 Å, |Δi|>4): 273; chains: 1; bounding box: 66×57×69 Å